Protein AF-A0A645H4Q8-F1 (afdb_monomer_lite)

pLDDT: mean 88.7, std 8.48, range [53.5, 97.06]

Foldseek 3Di:
DELEEDADLVSVVVSVVVPHQEYEYEQDPAFDPPPLVVQAQDWDQFPVRDIQHAHSVNSVVAAGSLLNSLVSQLVDPDRHAYHYEPAPDPDWRGPSNLLNNLVSNVVSVGAHAEYETHFDPDDVSRVVVLLSSLRSCVRSHRYAYEDEPPPQDPVNVVVSCVSSVNRYHYDYDPVNVVVVCVVPVD

Sequence (186 aa):
MDGGRVSSAAALERTLAEGAGVVTLTPGRKHVPATEEEYAGKRFVLNSRDAVSVSRAEAESCAAPLGGLAEIAAARRGGFDLGVGLDDGEEPTPYAAHLCAVRELRKRNVDCAVLFLRYPEAAEPFRERFRIHAEIARMYGGYKLGLRLSGISPALFRELRRECGGLLHLEPDAAAWKQIEAYFPV

Secondary structure (DSSP, 8-state):
-EEEEE-SHHHHHHHHHTT-SEEEE---S------GGGTTTEEEE-TTS-EEEE-HHHHHHHHHHHHHHHHHHHHT-SSSEEEEEE--SSSPPPHHHHHHHHHHHHHTTPPPSEEEE---SSHHHHHHHHHHHHHHHHHH-S-EEEEESTT--HHHHHHHHHHTTT-EEEEP-HHHHHHHHHHS--

Radius of gyration: 16.67 Å; chains: 1; bounding box: 41×30×48 Å

Structure (mmCIF, N/CA/C/O backbone):
data_AF-A0A645H4Q8-F1
#
_entry.id   AF-A0A645H4Q8-F1
#
loop_
_atom_site.group_PDB
_atom_site.id
_atom_site.type_symbol
_atom_site.label_atom_id
_atom_site.label_alt_id
_atom_site.label_comp_id
_atom_site.label_asym_id
_atom_site.label_entity_id
_atom_site.label_seq_id
_atom_site.pdbx_PDB_ins_code
_atom_site.Cartn_x
_atom_site.Cartn_y
_atom_site.Cartn_z
_atom_site.occupancy
_atom_site.B_iso_or_equiv
_atom_site.auth_seq_id
_atom_site.auth_comp_id
_atom_site.auth_asym_id
_atom_site.auth_atom_id
_atom_site.pdbx_PDB_model_num
ATOM 1 N N . MET A 1 1 ? 2.217 -8.492 -19.889 1.00 81.25 1 MET A N 1
ATOM 2 C CA . MET A 1 1 ? 2.841 -7.167 -20.079 1.00 81.25 1 MET A CA 1
ATOM 3 C C . MET A 1 1 ? 2.495 -6.313 -18.869 1.00 81.25 1 MET A C 1
ATOM 5 O O . MET A 1 1 ? 1.358 -6.411 -18.415 1.00 81.25 1 MET A O 1
ATOM 9 N N . ASP A 1 2 ? 3.454 -5.568 -18.318 1.00 86.69 2 ASP A N 1
ATOM 10 C CA . ASP A 1 2 ? 3.179 -4.559 -17.286 1.00 86.69 2 ASP A CA 1
ATOM 11 C C . ASP A 1 2 ? 2.674 -3.282 -17.968 1.00 86.69 2 ASP A C 1
ATOM 13 O O . ASP A 1 2 ? 3.301 -2.789 -18.904 1.00 86.69 2 ASP A O 1
ATOM 17 N N . GLY A 1 3 ? 1.509 -2.805 -17.542 1.00 89.19 3 GLY A N 1
ATOM 18 C CA . GLY A 1 3 ? 0.847 -1.610 -18.049 1.00 89.19 3 GLY A CA 1
ATOM 19 C C . GLY A 1 3 ? 1.289 -0.310 -17.373 1.00 89.19 3 GLY A C 1
ATOM 20 O O . GLY A 1 3 ? 0.836 0.766 -17.765 1.00 89.19 3 GLY A O 1
ATOM 21 N N . GLY A 1 4 ? 2.157 -0.395 -16.362 1.00 91.75 4 GLY A N 1
ATOM 22 C CA . GLY A 1 4 ? 2.689 0.748 -15.633 1.00 91.75 4 GLY A CA 1
ATOM 23 C C . GLY A 1 4 ? 1.707 1.359 -14.629 1.00 91.75 4 GLY A C 1
ATOM 24 O O . GLY A 1 4 ? 0.728 0.738 -14.202 1.00 91.75 4 GLY A O 1
ATOM 25 N N . ARG A 1 5 ? 2.009 2.596 -14.212 1.00 93.50 5 ARG A N 1
ATOM 26 C CA . ARG A 1 5 ? 1.222 3.374 -13.242 1.00 93.50 5 ARG A CA 1
ATOM 27 C C . ARG A 1 5 ? 0.169 4.238 -13.956 1.00 93.50 5 ARG A C 1
ATOM 29 O O . ARG A 1 5 ? 0.515 5.014 -14.844 1.00 93.50 5 ARG A O 1
ATOM 36 N N . VAL A 1 6 ? -1.101 4.160 -13.548 1.00 93.69 6 VAL A N 1
ATOM 37 C CA . VAL A 1 6 ? -2.209 4.978 -14.086 1.00 93.69 6 VAL A CA 1
ATOM 38 C C . VAL A 1 6 ? -3.119 5.508 -12.972 1.00 93.69 6 VAL A C 1
ATOM 40 O O . VAL A 1 6 ? -3.252 4.892 -11.924 1.00 93.69 6 VAL A O 1
ATOM 43 N N . SER A 1 7 ? -3.794 6.639 -13.196 1.00 90.75 7 SER A N 1
ATOM 44 C CA . SER A 1 7 ? -4.602 7.321 -12.161 1.00 90.75 7 SER A CA 1
ATOM 45 C C . SER A 1 7 ? -6.057 7.596 -12.562 1.00 90.75 7 SER A C 1
ATOM 47 O O . SER A 1 7 ? -6.774 8.346 -11.896 1.00 90.75 7 SER A O 1
ATOM 49 N N . SER A 1 8 ? -6.518 7.022 -13.678 1.00 90.19 8 SER A N 1
ATOM 50 C CA . SER A 1 8 ? -7.887 7.213 -14.171 1.00 90.19 8 SER A CA 1
ATOM 51 C C . SER A 1 8 ? -8.447 5.949 -14.811 1.00 90.19 8 SER A C 1
ATOM 53 O O . SER A 1 8 ? -7.700 5.165 -15.394 1.00 90.19 8 SER A O 1
ATOM 55 N N . ALA A 1 9 ? -9.774 5.802 -14.775 1.00 90.56 9 ALA A N 1
ATOM 56 C CA . ALA A 1 9 ? -10.470 4.699 -15.434 1.00 90.56 9 ALA A CA 1
ATOM 57 C C . ALA A 1 9 ? -10.176 4.638 -16.941 1.00 90.56 9 ALA A C 1
ATOM 59 O O . ALA A 1 9 ? -9.891 3.573 -17.466 1.00 90.56 9 ALA A O 1
ATOM 60 N N . ALA A 1 10 ? -10.160 5.782 -17.635 1.00 91.62 10 ALA A N 1
ATOM 61 C CA . ALA A 1 10 ? -9.874 5.817 -19.070 1.00 91.62 10 ALA A CA 1
ATOM 62 C C . ALA A 1 10 ? -8.457 5.317 -19.403 1.00 91.62 10 ALA A C 1
ATOM 64 O O . ALA A 1 10 ? -8.261 4.628 -20.401 1.00 91.62 10 ALA A O 1
ATOM 65 N N . ALA A 1 11 ? -7.469 5.655 -18.566 1.00 92.50 11 ALA A N 1
ATOM 66 C CA . ALA A 1 11 ? -6.112 5.148 -18.730 1.00 92.50 11 ALA A CA 1
ATOM 67 C C . ALA A 1 11 ? -6.036 3.645 -18.429 1.00 92.50 11 ALA A C 1
ATOM 69 O O . ALA A 1 11 ? -5.430 2.925 -19.213 1.00 92.50 11 ALA A O 1
ATOM 70 N N . LEU A 1 12 ? -6.700 3.177 -17.364 1.00 92.69 12 LEU A N 1
ATOM 71 C CA . LEU A 1 12 ? -6.798 1.752 -17.041 1.00 92.69 12 LEU A CA 1
ATOM 72 C C . LEU A 1 12 ? -7.398 0.953 -18.206 1.00 92.69 12 LEU A C 1
ATOM 74 O O . LEU A 1 12 ? -6.785 -0.010 -18.651 1.00 92.69 12 LEU A O 1
ATOM 78 N N . GLU A 1 13 ? -8.547 1.372 -18.744 1.00 92.94 13 GLU A N 1
ATOM 79 C CA . GLU A 1 13 ? -9.202 0.666 -19.855 1.00 92.94 13 GLU A CA 1
ATOM 80 C C . GLU A 1 13 ? -8.316 0.595 -21.099 1.00 92.94 13 GLU A C 1
ATOM 82 O O . GLU A 1 13 ? -8.212 -0.461 -21.719 1.00 92.94 13 GLU A O 1
ATOM 87 N N . ARG A 1 14 ? -7.635 1.693 -21.446 1.00 94.31 14 ARG A N 1
ATOM 88 C CA . ARG A 1 14 ? -6.699 1.705 -22.575 1.00 94.31 14 ARG A CA 1
ATOM 89 C C . ARG A 1 14 ? -5.550 0.723 -22.353 1.00 94.31 14 ARG A C 1
ATOM 91 O O . ARG A 1 14 ? -5.291 -0.109 -23.213 1.00 94.31 14 ARG A O 1
ATOM 98 N N . THR A 1 15 ? -4.903 0.793 -21.194 1.00 94.06 15 THR A N 1
ATOM 99 C CA . THR A 1 15 ? -3.773 -0.071 -20.843 1.00 94.06 15 THR A CA 1
ATOM 100 C C . THR A 1 15 ? -4.166 -1.554 -20.856 1.00 94.06 15 THR A C 1
ATOM 102 O O . THR A 1 15 ? -3.420 -2.396 -21.354 1.00 94.06 15 THR A O 1
ATOM 105 N N . LEU A 1 16 ? -5.364 -1.894 -20.374 1.00 93.00 16 LEU A N 1
ATOM 106 C CA . LEU A 1 16 ? -5.880 -3.264 -20.436 1.00 93.00 16 LEU A CA 1
ATOM 107 C C . LEU A 1 16 ? -6.240 -3.692 -21.866 1.00 93.00 16 LEU A C 1
ATOM 109 O O . LEU A 1 16 ? -5.972 -4.831 -22.241 1.00 93.00 16 LEU A O 1
ATOM 113 N N . ALA A 1 17 ? -6.809 -2.798 -22.681 1.00 93.00 17 ALA A N 1
ATOM 114 C CA . ALA A 1 17 ? -7.104 -3.070 -24.091 1.00 93.00 17 ALA A CA 1
ATOM 115 C C . ALA A 1 17 ? -5.834 -3.333 -24.921 1.00 93.00 17 ALA A C 1
ATOM 117 O O . ALA A 1 17 ? -5.874 -4.093 -25.886 1.00 93.00 17 ALA A O 1
ATOM 118 N N . GLU A 1 18 ? -4.700 -2.761 -24.512 1.00 94.56 18 GLU A N 1
ATOM 119 C CA . GLU A 1 18 ? -3.368 -3.015 -25.078 1.00 94.56 18 GLU A CA 1
ATOM 120 C C . GLU A 1 18 ? -2.748 -4.348 -24.600 1.00 94.56 18 GLU A C 1
ATOM 122 O O . GLU A 1 18 ? -1.663 -4.726 -25.040 1.00 94.56 18 GLU A O 1
ATOM 127 N N . GLY A 1 19 ? -3.441 -5.104 -23.737 1.00 93.06 19 GLY A N 1
ATOM 128 C CA . GLY A 1 19 ? -3.023 -6.433 -23.282 1.00 93.06 19 GLY A CA 1
ATOM 129 C C . GLY A 1 19 ? -2.174 -6.435 -22.007 1.00 93.06 19 GLY A C 1
ATOM 130 O O . GLY A 1 19 ? -1.473 -7.418 -21.733 1.00 93.06 19 GLY A O 1
ATOM 131 N N . ALA A 1 20 ? -2.209 -5.360 -21.214 1.00 93.81 20 ALA A N 1
ATOM 132 C CA . ALA A 1 20 ? -1.583 -5.360 -19.897 1.00 93.81 20 ALA A CA 1
ATOM 133 C C . ALA A 1 20 ? -2.238 -6.405 -18.979 1.00 93.81 20 ALA A C 1
ATOM 135 O O . ALA A 1 20 ? -3.454 -6.445 -18.817 1.00 93.81 20 ALA A O 1
ATOM 136 N N . GLY A 1 21 ? -1.405 -7.243 -18.362 1.00 92.44 21 GLY A N 1
ATOM 137 C CA . GLY A 1 21 ? -1.827 -8.228 -17.360 1.00 92.44 21 GLY A CA 1
ATOM 138 C C . GLY A 1 21 ? -1.572 -7.764 -15.928 1.00 92.44 21 GLY A C 1
ATOM 139 O O . GLY A 1 21 ? -2.059 -8.388 -14.996 1.00 92.44 21 GLY A O 1
ATOM 140 N N . VAL A 1 22 ? -0.815 -6.679 -15.756 1.00 93.06 22 VAL A N 1
ATOM 141 C CA . VAL A 1 22 ? -0.516 -6.039 -14.472 1.00 93.06 22 VAL A CA 1
ATOM 142 C C . VAL A 1 22 ? -0.672 -4.538 -14.666 1.00 93.06 22 VAL A C 1
ATOM 144 O O . VAL A 1 22 ? -0.189 -4.013 -15.668 1.00 93.06 22 VAL A O 1
ATOM 147 N N . VAL A 1 23 ? -1.346 -3.851 -13.745 1.00 95.12 23 VAL A N 1
ATOM 148 C CA . VAL A 1 23 ? -1.487 -2.386 -13.774 1.00 95.12 23 VAL A CA 1
ATOM 149 C C . VAL A 1 23 ? -1.416 -1.847 -12.356 1.00 95.12 23 VAL A C 1
ATOM 151 O O . VAL A 1 23 ? -2.082 -2.371 -11.466 1.00 95.12 23 VAL A O 1
ATOM 154 N N . THR A 1 24 ? -0.653 -0.776 -12.140 1.00 95.31 24 THR A N 1
ATOM 155 C CA . THR A 1 24 ? -0.586 -0.097 -10.842 1.00 95.31 24 THR A CA 1
ATOM 156 C C . THR A 1 24 ? -1.472 1.143 -10.847 1.00 95.31 24 THR A C 1
ATOM 158 O O . THR A 1 24 ? -1.255 2.062 -11.630 1.00 95.31 24 THR A O 1
ATOM 161 N N . LEU A 1 25 ? -2.467 1.205 -9.964 1.00 94.50 25 LEU A N 1
ATOM 162 C CA . LEU A 1 25 ? -3.271 2.409 -9.779 1.00 94.50 25 LEU A CA 1
ATOM 163 C C . LEU A 1 25 ? -2.611 3.361 -8.785 1.00 94.50 25 LEU A C 1
ATOM 165 O O . LEU A 1 25 ? -2.223 2.948 -7.694 1.00 94.50 25 LEU A O 1
ATOM 169 N N . THR A 1 26 ? -2.543 4.643 -9.125 1.00 93.38 26 THR A N 1
ATOM 170 C CA . THR A 1 26 ? -2.151 5.708 -8.192 1.00 93.38 26 THR A CA 1
ATOM 171 C C . THR A 1 26 ? -3.341 6.623 -7.894 1.00 93.38 26 THR A C 1
ATOM 173 O O . THR A 1 26 ? -4.213 6.803 -8.756 1.00 93.38 26 THR A O 1
ATOM 176 N N . PRO A 1 27 ? -3.456 7.176 -6.671 1.00 86.88 27 PRO A N 1
ATOM 177 C CA . PRO A 1 27 ? -4.577 8.035 -6.309 1.00 86.88 27 PRO A CA 1
ATOM 178 C C . PRO A 1 27 ? -4.677 9.242 -7.249 1.00 86.88 27 PRO A C 1
ATOM 180 O O . PRO A 1 27 ? -3.758 10.053 -7.360 1.00 86.88 27 PRO A O 1
ATOM 183 N N . GLY A 1 28 ? -5.806 9.364 -7.946 1.00 73.12 28 GLY A N 1
ATOM 184 C CA . GLY A 1 28 ? -6.093 10.516 -8.795 1.00 73.12 28 GLY A CA 1
ATOM 185 C C . GLY A 1 28 ? -6.553 11.734 -7.985 1.00 73.12 28 GLY A C 1
ATOM 186 O O . GLY A 1 28 ? -6.938 11.634 -6.825 1.00 73.12 28 GLY A O 1
ATOM 187 N N . ARG A 1 29 ? -6.602 12.908 -8.626 1.00 62.19 29 ARG A N 1
ATOM 188 C CA . ARG A 1 29 ? -7.100 14.154 -7.998 1.00 62.19 29 ARG A CA 1
ATOM 189 C C . ARG A 1 29 ? -8.619 14.178 -7.765 1.00 62.19 29 ARG A C 1
ATOM 191 O O . ARG A 1 29 ? -9.125 15.069 -7.082 1.00 62.19 29 ARG A O 1
ATOM 198 N N . LYS A 1 30 ? -9.375 13.256 -8.373 1.00 54.91 30 LYS A N 1
ATOM 199 C CA . LYS A 1 30 ? -10.841 13.243 -8.272 1.00 54.91 30 LYS A CA 1
ATOM 200 C C . LYS A 1 30 ? -11.273 12.666 -6.928 1.00 54.91 30 LYS A C 1
ATOM 202 O O . LYS A 1 30 ? -10.942 11.535 -6.597 1.00 54.91 30 LYS A O 1
ATOM 207 N N . HIS A 1 31 ? -12.035 13.465 -6.193 1.00 53.50 31 HIS A N 1
ATOM 208 C CA . HIS A 1 31 ? -12.590 13.108 -4.898 1.00 53.50 31 HIS A CA 1
ATOM 209 C C . HIS A 1 31 ? -13.866 12.289 -5.105 1.00 53.50 31 HIS A C 1
ATOM 211 O O . HIS A 1 31 ? -14.794 12.737 -5.778 1.00 53.50 31 HIS A O 1
ATOM 217 N N . VAL A 1 32 ? -13.905 11.094 -4.529 1.00 57.00 32 VAL A N 1
ATOM 218 C CA . VAL A 1 32 ? -15.117 10.278 -4.392 1.00 57.00 32 VAL A CA 1
ATOM 219 C C . VAL A 1 32 ? -15.447 10.216 -2.901 1.00 57.00 32 VAL A C 1
ATOM 221 O O . VAL A 1 32 ? -14.518 10.227 -2.095 1.00 57.00 32 VAL A O 1
ATOM 224 N N . PRO A 1 33 ? -16.726 10.172 -2.491 1.00 54.06 33 PRO A N 1
ATOM 225 C CA . PRO A 1 33 ? -17.094 10.172 -1.082 1.00 54.06 33 PRO A CA 1
ATOM 226 C C . PRO A 1 33 ? -16.820 8.801 -0.448 1.00 54.06 33 PRO A C 1
ATOM 228 O O . PRO A 1 33 ? -17.735 8.032 -0.177 1.00 54.06 33 PRO A O 1
ATOM 231 N N . ALA A 1 34 ? -15.555 8.481 -0.177 1.00 57.91 34 ALA A N 1
ATOM 232 C CA . ALA A 1 34 ? -15.294 7.777 1.069 1.00 57.91 34 ALA A CA 1
ATOM 233 C C . ALA A 1 34 ? -15.570 8.791 2.180 1.00 57.91 34 ALA A C 1
ATOM 235 O O . ALA A 1 34 ? -15.040 9.905 2.155 1.00 57.91 34 ALA A O 1
ATOM 236 N N . THR A 1 35 ? -16.460 8.454 3.105 1.00 66.25 35 THR A N 1
ATOM 237 C CA . THR A 1 35 ? -16.834 9.379 4.168 1.00 66.25 35 THR A CA 1
ATOM 238 C C . THR A 1 35 ? -15.670 9.470 5.146 1.00 66.25 35 THR A C 1
ATOM 240 O O . THR A 1 35 ? -15.335 8.515 5.838 1.00 66.25 35 THR A O 1
ATOM 243 N N . GLU A 1 36 ? -15.021 10.632 5.182 1.00 78.81 36 GLU A N 1
ATOM 244 C CA . GLU A 1 36 ? -13.964 11.006 6.133 1.00 78.81 36 GLU A CA 1
ATOM 245 C C . GLU A 1 36 ? -14.276 10.538 7.571 1.00 78.81 36 GLU A C 1
ATOM 247 O O . GLU A 1 36 ? -13.407 10.032 8.282 1.00 78.81 36 GLU A O 1
ATOM 252 N N . GLU A 1 37 ? -15.552 10.613 7.959 1.00 84.25 37 GLU A N 1
ATOM 253 C CA . GLU A 1 37 ? -16.136 10.151 9.225 1.00 84.25 37 GLU A CA 1
ATOM 254 C C . GLU A 1 37 ? -15.817 8.686 9.574 1.00 84.25 37 GLU A C 1
ATOM 256 O O . GLU A 1 37 ? -15.783 8.287 10.744 1.00 84.25 37 GLU A O 1
ATOM 261 N N . GLU A 1 38 ? -15.553 7.846 8.575 1.00 87.69 38 GLU A N 1
ATOM 262 C CA . GLU A 1 38 ? -15.179 6.457 8.795 1.00 87.69 38 GLU A CA 1
ATOM 263 C C . GLU A 1 38 ? -13.770 6.286 9.357 1.00 87.69 38 GLU A C 1
ATOM 265 O O . GLU A 1 38 ? -13.492 5.230 9.935 1.00 87.69 38 GLU A O 1
ATOM 270 N N . TYR A 1 39 ? -12.929 7.311 9.252 1.00 91.69 39 TYR A N 1
ATOM 271 C CA . TYR A 1 39 ? -11.530 7.290 9.663 1.00 91.69 39 TYR A CA 1
ATOM 272 C C . TYR A 1 39 ? -11.198 8.372 10.692 1.00 91.69 39 TYR A C 1
ATOM 274 O O . TYR A 1 39 ? -10.442 8.100 11.622 1.00 91.69 39 TYR A O 1
ATOM 282 N N . ALA A 1 40 ? -11.775 9.568 10.564 1.00 92.94 40 ALA A N 1
ATOM 283 C CA . ALA A 1 40 ? -11.424 10.730 11.369 1.00 92.94 40 ALA A CA 1
ATOM 284 C C . ALA A 1 40 ? -11.544 10.467 12.878 1.00 92.94 40 ALA A C 1
ATOM 286 O O . ALA A 1 40 ? -12.589 10.059 13.387 1.00 92.94 40 ALA A O 1
ATOM 287 N N . GLY A 1 41 ? -10.450 10.719 13.598 1.00 93.00 41 GLY A N 1
ATOM 288 C CA . GLY A 1 41 ? -10.361 10.566 15.050 1.00 93.00 41 GLY A CA 1
ATOM 289 C C . GLY A 1 41 ? -10.349 9.114 15.532 1.00 93.00 41 GLY A C 1
ATOM 290 O O . GLY A 1 41 ? -10.392 8.878 16.740 1.00 93.00 41 GLY A O 1
ATOM 291 N N . LYS A 1 42 ? -10.301 8.130 14.626 1.00 94.12 42 LYS A N 1
ATOM 292 C CA . LYS A 1 42 ? -10.325 6.715 14.999 1.00 94.12 42 LYS A CA 1
ATOM 293 C C . LYS A 1 42 ? -8.931 6.171 15.245 1.00 94.12 42 LYS A C 1
ATOM 295 O O . LYS A 1 42 ? -7.929 6.639 14.709 1.00 94.12 42 LYS A O 1
ATOM 300 N N . ARG A 1 43 ? -8.902 5.116 16.052 1.00 95.56 43 ARG A N 1
ATOM 301 C CA . ARG A 1 43 ? -7.709 4.347 16.379 1.00 95.56 43 ARG A CA 1
ATOM 302 C C . ARG A 1 43 ? -7.933 2.896 15.982 1.00 95.56 43 ARG A C 1
ATOM 304 O O . ARG A 1 43 ? -8.850 2.250 16.482 1.00 95.56 43 ARG A O 1
ATOM 311 N N . PHE A 1 44 ? -7.085 2.388 15.100 1.00 94.44 44 PHE A N 1
ATOM 312 C CA . PHE A 1 44 ? -7.126 1.015 14.613 1.00 94.44 44 PHE A CA 1
ATOM 313 C C . PHE A 1 44 ? -6.023 0.215 15.296 1.00 94.44 44 PHE A C 1
ATOM 315 O O . PHE A 1 44 ? -4.843 0.482 15.083 1.00 94.44 44 PHE A O 1
ATOM 322 N N . VAL A 1 45 ? -6.408 -0.741 16.139 1.00 95.69 45 VAL A N 1
ATOM 323 C CA . VAL A 1 45 ? -5.465 -1.619 16.841 1.00 95.69 45 VAL A CA 1
ATOM 324 C C . VAL A 1 45 ? -5.114 -2.797 15.933 1.00 95.69 45 VAL A C 1
ATOM 326 O O . VAL A 1 45 ? -6.007 -3.493 15.451 1.00 95.69 45 VAL A O 1
ATOM 329 N N . LEU A 1 46 ? -3.820 -2.992 15.689 1.00 93.81 46 LEU A N 1
ATOM 330 C CA . LEU A 1 46 ? -3.272 -4.088 14.892 1.00 93.81 46 LEU A CA 1
ATOM 331 C C . LEU A 1 46 ? -3.108 -5.352 15.750 1.00 93.81 46 LEU A C 1
ATOM 333 O O . LEU A 1 46 ? -3.134 -5.298 16.981 1.00 93.81 46 LEU A O 1
ATOM 337 N N . ASN A 1 47 ? -2.866 -6.499 15.109 1.00 89.81 47 ASN A N 1
ATOM 338 C CA . ASN A 1 47 ? -2.645 -7.772 15.812 1.00 89.81 47 ASN A CA 1
ATOM 339 C C . ASN A 1 47 ? -1.433 -7.729 16.763 1.00 89.81 47 ASN A C 1
ATOM 341 O O . ASN A 1 47 ? -1.436 -8.383 17.804 1.00 89.81 47 ASN A O 1
ATOM 345 N N . SER A 1 48 ? -0.426 -6.916 16.440 1.00 89.50 48 SER A N 1
ATOM 346 C CA . SER A 1 48 ? 0.747 -6.647 17.278 1.00 89.50 48 SER A CA 1
ATOM 347 C C . SER A 1 48 ? 0.458 -5.786 18.516 1.00 89.50 48 SER A C 1
ATOM 349 O O . SER A 1 48 ? 1.356 -5.580 19.329 1.00 89.50 48 SER A O 1
ATOM 351 N N . ARG A 1 49 ? -0.778 -5.286 18.679 1.00 91.62 49 ARG A N 1
ATOM 352 C CA . ARG A 1 49 ? -1.209 -4.266 19.659 1.00 91.62 49 ARG A CA 1
ATOM 353 C C . ARG A 1 49 ? -0.700 -2.850 19.391 1.00 91.62 49 ARG A C 1
ATOM 355 O O . ARG A 1 49 ? -1.079 -1.934 20.123 1.00 91.62 49 ARG A O 1
ATOM 362 N N . ASP A 1 50 ? 0.086 -2.646 18.334 1.00 92.50 50 ASP A N 1
ATOM 363 C CA . ASP A 1 50 ? 0.321 -1.303 17.807 1.00 92.50 50 ASP A CA 1
ATOM 364 C C . ASP A 1 50 ? -1.010 -0.671 17.396 1.00 92.50 50 ASP A C 1
ATOM 366 O O . ASP A 1 50 ? -1.989 -1.363 17.100 1.00 92.50 50 ASP A O 1
ATOM 370 N N . ALA A 1 51 ? -1.052 0.656 17.356 1.00 93.25 51 ALA A N 1
ATOM 371 C CA . ALA A 1 51 ? -2.239 1.360 16.920 1.00 93.25 51 ALA A CA 1
ATOM 372 C C . ALA A 1 51 ? -1.914 2.417 15.876 1.00 93.25 51 ALA A C 1
ATOM 374 O O . ALA A 1 51 ? -1.013 3.231 16.060 1.00 93.25 51 ALA A O 1
ATOM 375 N N . VAL A 1 52 ? -2.716 2.428 14.818 1.00 95.00 52 VAL A N 1
ATOM 376 C CA . VAL A 1 52 ? -2.726 3.489 13.818 1.00 95.00 52 VAL A CA 1
ATOM 377 C C . VAL A 1 52 ? -3.864 4.432 14.173 1.00 95.00 52 VAL A C 1
ATOM 379 O O . VAL A 1 52 ? -5.038 4.071 14.074 1.00 95.00 52 VAL A O 1
ATOM 382 N N . SER A 1 53 ? -3.514 5.625 14.639 1.00 94.69 53 SER A N 1
ATOM 383 C CA . SER A 1 53 ? -4.470 6.718 14.813 1.00 94.69 53 SER A CA 1
ATOM 384 C C . SER A 1 53 ? -4.608 7.464 13.495 1.00 94.69 53 SER A C 1
ATOM 386 O O . SER A 1 53 ? -3.607 7.686 12.821 1.00 94.69 53 SER A O 1
ATOM 388 N N . VAL A 1 54 ? -5.831 7.843 13.139 1.00 94.38 54 VAL A N 1
ATOM 389 C CA . VAL A 1 54 ? -6.100 8.643 11.945 1.00 94.38 54 VAL A CA 1
ATOM 390 C C . VAL A 1 54 ? -6.702 9.967 12.390 1.00 94.38 54 VAL A C 1
ATOM 392 O O . VAL A 1 54 ? -7.826 10.024 12.892 1.00 94.38 54 VAL A O 1
ATOM 395 N N . SER A 1 55 ? -5.928 11.039 12.261 1.00 93.19 55 SER A N 1
ATOM 396 C CA . SER A 1 55 ? -6.406 12.398 12.504 1.00 93.19 55 SER A CA 1
ATOM 397 C C . SER A 1 55 ? -7.443 12.811 11.456 1.00 93.19 55 SER A C 1
ATOM 399 O O . SER A 1 55 ? -7.610 12.162 10.423 1.00 93.19 55 SER A O 1
ATOM 401 N N . ARG A 1 56 ? -8.148 13.918 11.707 1.00 89.56 56 ARG A N 1
ATOM 402 C CA . ARG A 1 56 ? -9.084 14.471 10.723 1.00 89.56 56 ARG A CA 1
ATOM 403 C C . ARG A 1 56 ? -8.380 14.852 9.415 1.00 89.56 56 ARG A C 1
ATOM 405 O O . ARG A 1 56 ? -8.815 14.426 8.358 1.00 89.56 56 ARG A O 1
ATOM 412 N N . ALA A 1 57 ? -7.245 15.545 9.500 1.00 89.12 57 ALA A N 1
ATOM 413 C CA . ALA A 1 57 ? -6.458 15.928 8.327 1.00 89.12 57 ALA A CA 1
ATOM 414 C C . ALA A 1 57 ? -5.952 14.705 7.530 1.00 89.12 57 ALA A C 1
ATOM 416 O O . ALA A 1 57 ? -5.946 14.701 6.298 1.00 89.12 57 ALA A O 1
ATOM 417 N N . GLU A 1 58 ? -5.561 13.625 8.213 1.00 90.81 58 GLU A N 1
ATOM 418 C CA . GLU A 1 58 ? -5.196 12.370 7.542 1.00 90.81 58 GLU A CA 1
ATOM 419 C C . GLU A 1 58 ? -6.404 11.703 6.878 1.00 90.81 58 GLU A C 1
ATOM 421 O O . GLU A 1 58 ? -6.283 11.204 5.764 1.00 90.81 58 GLU A O 1
ATOM 426 N N . ALA A 1 59 ? -7.574 11.718 7.523 1.00 89.69 59 ALA A N 1
ATOM 427 C CA . ALA A 1 59 ? -8.806 11.213 6.927 1.00 89.69 59 ALA A CA 1
ATOM 428 C C . ALA A 1 59 ? -9.209 12.019 5.680 1.00 89.69 59 ALA A C 1
ATOM 430 O O . ALA A 1 59 ? -9.515 11.420 4.652 1.00 89.69 59 ALA A O 1
ATOM 431 N N . GLU A 1 60 ? -9.140 13.351 5.738 1.00 86.00 60 GLU A N 1
ATOM 432 C CA . GLU A 1 60 ? -9.407 14.252 4.607 1.00 86.00 60 GLU A CA 1
ATOM 433 C C . GLU A 1 60 ? -8.462 13.968 3.428 1.00 86.00 60 GLU A C 1
ATOM 435 O O . GLU A 1 60 ? -8.893 13.865 2.279 1.00 86.00 60 GLU A O 1
ATOM 440 N N . SER A 1 61 ? -7.170 13.778 3.715 1.00 84.62 61 SER A N 1
ATOM 441 C CA . SER A 1 61 ? -6.144 13.531 2.693 1.00 84.62 61 SER A CA 1
ATOM 442 C C . SER A 1 61 ? -6.131 12.102 2.137 1.00 84.62 61 SER A C 1
ATOM 444 O O . SER A 1 61 ? -5.741 11.913 0.984 1.00 84.62 61 SER A O 1
ATOM 446 N N . CYS A 1 62 ? -6.552 11.091 2.910 1.00 85.94 62 CYS A N 1
ATOM 447 C CA . CYS A 1 62 ? -6.540 9.692 2.470 1.00 85.94 62 CYS A CA 1
ATOM 448 C C . CYS A 1 62 ? -7.884 9.243 1.875 1.00 85.94 62 CYS A C 1
ATOM 450 O O . CYS A 1 62 ? -7.897 8.524 0.877 1.00 85.94 62 CYS A O 1
ATOM 452 N N . ALA A 1 63 ? -9.020 9.616 2.475 1.00 81.06 63 ALA A N 1
ATOM 453 C CA . ALA A 1 63 ? -10.269 8.893 2.256 1.00 81.06 63 ALA A CA 1
ATOM 454 C C . ALA A 1 63 ? -10.774 9.088 0.827 1.00 81.06 63 ALA A C 1
ATOM 456 O O . ALA A 1 63 ? -10.954 8.112 0.099 1.00 81.06 63 ALA A O 1
ATOM 457 N N . ALA A 1 64 ? -10.951 10.337 0.392 1.00 80.56 64 ALA A N 1
ATOM 458 C CA . ALA A 1 64 ? -11.556 10.612 -0.906 1.00 80.56 64 ALA A CA 1
ATOM 459 C C . ALA A 1 64 ? -10.706 10.142 -2.108 1.00 80.56 64 ALA A C 1
ATOM 461 O O . ALA A 1 64 ? -11.269 9.498 -3.003 1.00 80.56 64 ALA A O 1
ATOM 462 N N . PRO A 1 65 ? -9.377 10.382 -2.154 1.00 84.31 65 PRO A N 1
ATOM 463 C CA . PRO A 1 65 ? -8.540 9.889 -3.250 1.00 84.31 65 PRO A CA 1
ATOM 464 C C . PRO A 1 65 ? -8.486 8.358 -3.318 1.00 84.31 65 PRO A C 1
ATOM 466 O O . PRO A 1 65 ? -8.549 7.778 -4.404 1.00 84.31 65 PRO A O 1
ATOM 469 N N . LEU A 1 66 ? -8.406 7.686 -2.164 1.00 86.25 66 LEU A N 1
ATOM 470 C CA . LEU A 1 66 ? -8.295 6.226 -2.104 1.00 86.25 66 LEU A CA 1
ATOM 471 C C . LEU A 1 66 ? -9.635 5.528 -2.329 1.00 86.25 66 LEU A C 1
ATOM 473 O O . LEU A 1 66 ? -9.667 4.463 -2.942 1.00 86.25 66 LEU A O 1
ATOM 477 N N . GLY A 1 67 ? -10.742 6.154 -1.927 1.00 83.50 67 GLY A N 1
ATOM 478 C CA . GLY A 1 67 ? -12.085 5.728 -2.309 1.00 83.50 67 GLY A CA 1
ATOM 479 C C . GLY A 1 67 ? -12.271 5.775 -3.825 1.00 83.50 67 GLY A C 1
ATOM 480 O O . GLY A 1 67 ? -12.729 4.803 -4.416 1.00 83.50 67 GLY A O 1
ATOM 481 N N . GLY A 1 68 ? -11.838 6.861 -4.475 1.00 85.69 68 GLY A N 1
ATOM 482 C CA . GLY A 1 68 ? -11.906 6.991 -5.933 1.00 85.69 68 GLY A CA 1
ATOM 483 C C . GLY A 1 68 ? -11.039 5.975 -6.674 1.00 85.69 68 GLY A C 1
ATOM 484 O O . GLY A 1 68 ? -11.484 5.392 -7.662 1.00 85.69 68 GLY A O 1
ATOM 485 N N . LEU A 1 69 ? -9.833 5.704 -6.170 1.00 89.56 69 LEU A N 1
ATOM 486 C CA . LEU A 1 69 ? -8.985 4.625 -6.679 1.00 89.56 69 LEU A CA 1
ATOM 487 C C . LEU A 1 69 ? -9.687 3.267 -6.570 1.00 89.56 69 LEU A C 1
ATOM 489 O O . LEU A 1 69 ? -9.706 2.501 -7.534 1.00 89.56 69 LEU A O 1
ATOM 493 N N . ALA A 1 70 ? -10.286 2.978 -5.414 1.00 89.25 70 ALA A N 1
ATOM 494 C CA . ALA A 1 70 ? -10.969 1.715 -5.182 1.00 89.25 70 ALA A CA 1
ATOM 495 C C . ALA A 1 70 ? -12.229 1.562 -6.054 1.00 89.25 70 ALA A C 1
ATOM 497 O O . ALA A 1 70 ? -12.510 0.452 -6.495 1.00 89.25 70 ALA A O 1
ATOM 498 N N . GLU A 1 71 ? -12.951 2.647 -6.362 1.00 89.56 71 GLU A N 1
ATOM 499 C CA . GLU A 1 71 ? -14.042 2.633 -7.353 1.00 89.56 71 GLU A CA 1
ATOM 500 C C . GLU A 1 71 ? -13.539 2.289 -8.758 1.00 89.56 71 GLU A C 1
ATOM 502 O O . GLU A 1 71 ? -14.129 1.447 -9.432 1.00 89.56 71 GLU A O 1
ATOM 507 N N . ILE A 1 72 ? -12.431 2.899 -9.200 1.00 90.38 72 ILE A N 1
ATOM 508 C CA . ILE A 1 72 ? -11.835 2.598 -10.512 1.00 90.38 72 ILE A CA 1
ATOM 509 C C . ILE A 1 72 ? -11.484 1.110 -10.597 1.00 90.38 72 ILE A C 1
ATOM 511 O O . ILE A 1 72 ? -11.836 0.447 -11.571 1.00 90.38 72 ILE A O 1
ATOM 515 N N . ALA A 1 73 ? -10.836 0.576 -9.561 1.0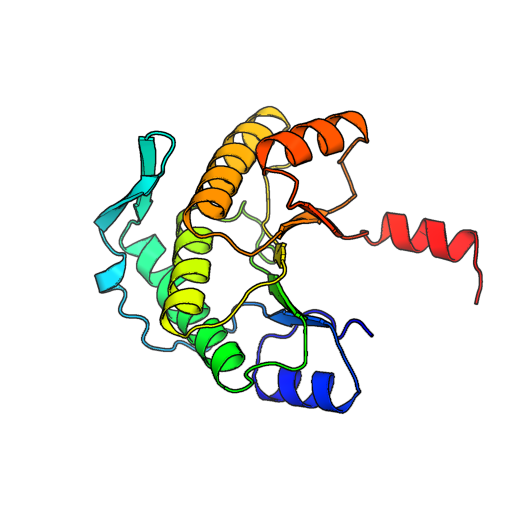0 90.00 73 ALA A N 1
ATOM 516 C CA . ALA A 1 73 ? -10.489 -0.837 -9.506 1.00 90.00 73 ALA A CA 1
ATOM 517 C C . ALA A 1 73 ? -11.734 -1.743 -9.475 1.00 90.00 73 ALA A C 1
ATOM 519 O O . ALA A 1 73 ? -11.786 -2.766 -10.155 1.00 90.00 73 ALA A O 1
ATOM 520 N N . ALA A 1 74 ? -12.765 -1.354 -8.721 1.00 89.75 74 ALA A N 1
ATOM 521 C CA . ALA A 1 74 ? -14.000 -2.120 -8.588 1.00 89.75 74 ALA A CA 1
ATOM 522 C C . ALA A 1 74 ? -14.850 -2.133 -9.864 1.00 89.75 74 ALA A C 1
ATOM 524 O O . ALA A 1 74 ? -15.575 -3.104 -10.087 1.00 89.75 74 ALA A O 1
ATOM 525 N N . ALA A 1 75 ? -14.769 -1.089 -10.693 1.00 87.75 75 ALA A N 1
ATOM 526 C CA . ALA A 1 75 ? -15.470 -1.015 -11.972 1.00 87.75 75 ALA A CA 1
ATOM 527 C C . ALA A 1 75 ? -14.953 -2.058 -12.974 1.00 87.75 75 ALA A C 1
ATOM 529 O O . ALA A 1 75 ? -15.720 -2.568 -13.791 1.00 87.75 75 ALA A O 1
ATOM 530 N N . ARG A 1 76 ? -13.670 -2.424 -12.874 1.00 81.44 76 ARG A N 1
ATOM 531 C CA . ARG A 1 76 ? -13.020 -3.385 -13.763 1.00 81.44 76 ARG A CA 1
ATOM 532 C C . ARG A 1 76 ? -12.572 -4.622 -12.988 1.00 81.44 76 ARG A C 1
ATOM 534 O O . ARG A 1 76 ? -11.388 -4.881 -12.822 1.00 81.44 76 ARG A O 1
ATOM 541 N N . ARG A 1 77 ? -13.540 -5.399 -12.491 1.00 71.06 77 ARG A N 1
ATOM 542 C CA . ARG A 1 77 ? -13.261 -6.620 -11.714 1.00 71.06 77 ARG A CA 1
ATOM 543 C C . ARG A 1 77 ? -12.568 -7.688 -12.565 1.00 71.06 77 ARG A C 1
ATOM 545 O O . ARG A 1 77 ? -13.143 -8.159 -13.544 1.00 71.06 77 ARG A O 1
ATOM 552 N N . GLY A 1 78 ? -11.392 -8.128 -12.117 1.00 73.56 78 GLY A N 1
ATOM 553 C CA . GLY A 1 78 ? -10.690 -9.309 -12.624 1.00 73.56 78 GLY A CA 1
ATOM 554 C C . GLY A 1 78 ? -10.022 -9.143 -13.995 1.00 73.56 78 GLY A C 1
ATOM 555 O O . GLY A 1 78 ? -10.262 -8.190 -14.735 1.00 73.56 78 GLY A O 1
ATOM 556 N N . GLY A 1 79 ? -9.170 -10.113 -14.335 1.00 83.62 79 GLY A N 1
ATOM 557 C CA . GLY A 1 79 ? -8.466 -10.176 -15.622 1.00 83.62 79 GLY A CA 1
ATOM 558 C C . GLY A 1 79 ? -7.104 -9.476 -15.664 1.00 83.62 79 GLY A C 1
ATOM 559 O O . GLY A 1 79 ? -6.477 -9.477 -16.717 1.00 83.62 79 GLY A O 1
ATOM 560 N N . PHE A 1 80 ? -6.642 -8.913 -14.546 1.00 91.56 80 PHE A N 1
ATOM 561 C CA . PHE A 1 80 ? -5.298 -8.361 -14.381 1.00 91.56 80 PHE A CA 1
ATOM 562 C C . PHE A 1 80 ? -4.892 -8.373 -12.900 1.00 91.56 80 PHE A C 1
ATOM 564 O O . PHE A 1 80 ? -5.756 -8.400 -12.020 1.00 91.56 80 PHE A O 1
ATOM 571 N N . ASP A 1 81 ? -3.591 -8.321 -12.632 1.00 93.56 81 ASP A N 1
ATOM 572 C CA . ASP A 1 81 ? -3.045 -8.127 -11.291 1.00 93.56 81 ASP A CA 1
ATOM 573 C C . ASP A 1 81 ? -2.990 -6.629 -10.962 1.00 93.56 81 ASP A C 1
ATOM 575 O O . ASP A 1 81 ? -2.327 -5.841 -11.646 1.00 93.56 81 ASP A O 1
ATOM 579 N N . LEU A 1 82 ? -3.681 -6.227 -9.895 1.00 94.81 82 LEU A N 1
ATOM 580 C CA . LEU A 1 82 ? -3.736 -4.836 -9.457 1.00 94.81 82 LEU A CA 1
ATOM 581 C C . LEU A 1 82 ? -2.563 -4.492 -8.531 1.00 94.81 82 LEU A C 1
ATOM 583 O O . LEU A 1 82 ? -2.463 -5.008 -7.419 1.00 94.81 82 LEU A O 1
ATOM 587 N N . GLY A 1 83 ? -1.724 -3.551 -8.944 1.00 95.69 83 GLY A N 1
ATOM 588 C CA . GLY A 1 83 ? -0.851 -2.798 -8.050 1.00 95.69 83 GLY A CA 1
ATOM 589 C C . GLY A 1 83 ? -1.545 -1.539 -7.522 1.00 95.69 83 GLY A C 1
ATOM 590 O O . GLY A 1 83 ? -2.410 -0.971 -8.187 1.00 95.69 83 GLY A O 1
ATOM 591 N N . VAL A 1 84 ? -1.137 -1.047 -6.356 1.00 95.75 84 VAL A N 1
ATOM 592 C CA . VAL A 1 84 ? -1.515 0.279 -5.844 1.00 95.75 84 VAL A CA 1
ATOM 593 C C . VAL A 1 84 ? -0.257 1.037 -5.449 1.00 95.75 84 VAL A C 1
ATOM 595 O O . VAL A 1 84 ? 0.536 0.531 -4.663 1.00 95.75 84 VAL A O 1
ATOM 598 N N . GLY A 1 85 ? -0.062 2.240 -5.985 1.00 95.56 85 GLY A N 1
ATOM 599 C CA . GLY A 1 85 ? 1.094 3.088 -5.692 1.00 95.56 85 GLY A CA 1
ATOM 600 C C . GLY A 1 85 ? 0.732 4.269 -4.801 1.00 95.56 85 GLY A C 1
ATOM 601 O O . GLY A 1 85 ? -0.093 5.096 -5.182 1.00 95.56 85 GLY A O 1
ATOM 602 N N . LEU A 1 86 ? 1.348 4.351 -3.619 1.00 94.75 86 LEU A N 1
ATOM 603 C CA . LEU A 1 86 ? 1.234 5.467 -2.666 1.00 94.75 86 LEU A CA 1
ATOM 604 C C . LEU A 1 86 ? 2.588 6.165 -2.439 1.00 94.75 86 LEU A C 1
ATOM 606 O O . LEU A 1 86 ? 2.798 6.825 -1.419 1.00 94.75 86 LEU A O 1
ATOM 610 N N . ASP A 1 87 ? 3.526 5.967 -3.362 1.00 92.62 87 ASP A N 1
ATOM 611 C CA . ASP A 1 87 ? 4.944 6.313 -3.265 1.00 92.62 87 ASP A CA 1
ATOM 612 C C . ASP A 1 87 ? 5.359 7.555 -4.083 1.00 92.62 87 ASP A C 1
ATOM 614 O O . ASP A 1 87 ? 6.532 7.947 -4.057 1.00 92.62 87 ASP A O 1
ATOM 618 N N . ASP A 1 88 ? 4.397 8.212 -4.742 1.00 85.00 88 ASP A N 1
ATOM 619 C CA . ASP A 1 88 ? 4.606 9.384 -5.612 1.00 85.00 88 ASP A CA 1
ATOM 620 C C . ASP A 1 88 ? 5.008 10.670 -4.855 1.00 85.00 88 ASP A C 1
ATOM 622 O O . ASP A 1 88 ? 5.584 11.579 -5.451 1.00 85.00 88 ASP A O 1
ATOM 626 N N . GLY A 1 89 ? 4.722 10.771 -3.551 1.00 83.31 89 GLY A N 1
ATOM 627 C CA . GLY A 1 89 ? 5.057 11.947 -2.731 1.00 83.31 89 GLY A CA 1
ATOM 628 C C . GLY A 1 89 ? 6.538 12.036 -2.342 1.00 83.31 89 GLY A C 1
ATOM 629 O O . GLY A 1 89 ? 7.293 11.093 -2.540 1.00 83.31 89 GLY A O 1
ATOM 630 N N . GLU A 1 90 ? 6.968 13.156 -1.756 1.00 86.12 90 GLU A N 1
ATOM 631 C CA . GLU A 1 90 ? 8.331 13.295 -1.201 1.00 86.12 90 GLU A CA 1
ATOM 632 C C . GLU A 1 90 ? 8.453 12.642 0.183 1.00 86.12 90 GLU A C 1
ATOM 634 O O . GLU A 1 90 ? 9.455 11.996 0.492 1.00 86.12 90 GLU A O 1
ATOM 639 N N . GLU A 1 91 ? 7.390 12.740 0.979 1.00 91.38 91 GLU A N 1
ATOM 640 C CA . GLU A 1 91 ? 7.336 12.227 2.343 1.00 91.38 91 GLU A CA 1
ATOM 641 C C . GLU A 1 91 ? 7.051 10.717 2.402 1.00 91.38 91 GLU A C 1
ATOM 643 O O . GLU A 1 91 ? 6.338 10.177 1.547 1.00 91.38 91 GLU A O 1
ATOM 648 N N . PRO A 1 92 ? 7.548 10.009 3.433 1.00 94.38 92 PRO A N 1
ATOM 649 C CA . PRO A 1 92 ? 7.187 8.618 3.681 1.00 94.38 92 PRO A CA 1
ATOM 650 C C . PRO A 1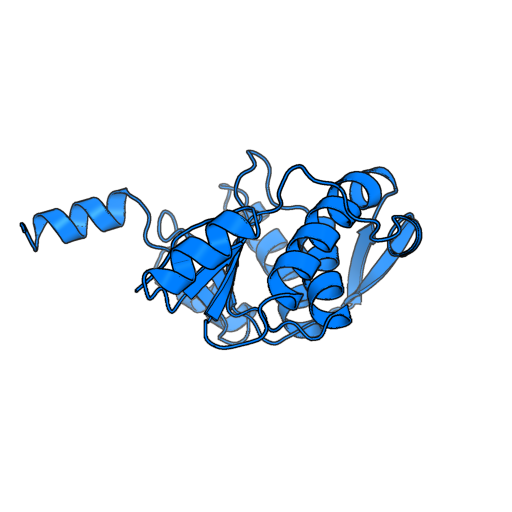 92 ? 5.676 8.426 3.788 1.00 94.38 92 PRO A C 1
ATOM 652 O O . PRO A 1 92 ? 4.984 9.224 4.424 1.00 94.38 92 PRO A O 1
ATOM 655 N N . THR A 1 93 ? 5.167 7.339 3.207 1.00 95.25 93 THR A N 1
ATOM 656 C CA . THR A 1 93 ? 3.728 7.081 3.164 1.00 95.25 93 THR A CA 1
ATOM 657 C C . THR A 1 93 ? 3.170 6.982 4.590 1.00 95.25 93 THR A C 1
ATOM 659 O O . THR A 1 93 ? 3.634 6.152 5.377 1.00 95.25 93 THR A O 1
ATOM 662 N N . PRO A 1 94 ? 2.158 7.789 4.955 1.00 94.88 94 PRO A N 1
ATOM 663 C CA . PRO A 1 94 ? 1.532 7.690 6.266 1.00 94.88 94 PRO A CA 1
ATOM 664 C C . PRO A 1 94 ? 0.880 6.320 6.486 1.00 94.88 94 PRO A C 1
ATOM 666 O O . PRO A 1 94 ? 0.282 5.740 5.575 1.00 94.88 94 PRO A O 1
ATOM 669 N N . TYR A 1 95 ? 0.908 5.821 7.725 1.00 96.12 95 TYR A N 1
ATOM 670 C CA . TYR A 1 95 ? 0.198 4.588 8.091 1.00 96.12 95 TYR A CA 1
ATOM 671 C C . TYR A 1 95 ? -1.305 4.692 7.814 1.00 96.12 95 TYR A C 1
ATOM 673 O O . TYR A 1 95 ? -1.915 3.720 7.366 1.00 96.12 95 TYR A O 1
ATOM 681 N N . ALA A 1 96 ? -1.880 5.882 8.028 1.00 94.69 96 ALA A N 1
ATOM 682 C CA . ALA A 1 96 ? -3.264 6.186 7.697 1.00 94.69 96 ALA A CA 1
ATOM 683 C C . ALA A 1 96 ? -3.552 5.946 6.209 1.00 94.69 96 ALA A C 1
ATOM 685 O O . ALA A 1 96 ? -4.492 5.229 5.896 1.00 94.69 96 ALA A O 1
ATOM 686 N N . ALA A 1 97 ? -2.710 6.440 5.295 1.00 94.56 97 ALA A N 1
ATOM 687 C CA . ALA A 1 97 ? -2.905 6.261 3.854 1.00 94.56 97 ALA A CA 1
ATOM 688 C C . ALA A 1 97 ? -2.910 4.779 3.443 1.00 94.56 97 ALA A C 1
ATOM 690 O O . ALA A 1 97 ? -3.810 4.344 2.726 1.00 94.56 97 ALA A O 1
ATOM 691 N N . HIS A 1 98 ? -1.970 3.980 3.960 1.00 96.00 98 HIS A N 1
ATOM 692 C CA . HIS A 1 98 ? -1.971 2.526 3.758 1.00 96.00 98 HIS A CA 1
ATOM 693 C C . HIS A 1 98 ? -3.287 1.913 4.269 1.00 96.00 98 HIS A C 1
ATOM 695 O O . HIS A 1 98 ? -3.972 1.208 3.528 1.00 96.00 98 HIS A O 1
ATOM 701 N N . LEU A 1 99 ? -3.675 2.212 5.512 1.00 94.88 99 LEU A N 1
ATOM 702 C CA . LEU A 1 99 ? -4.874 1.655 6.137 1.00 94.88 99 LEU A CA 1
ATOM 703 C C . LEU A 1 99 ? -6.168 2.055 5.407 1.00 94.88 99 LEU A C 1
ATOM 705 O O . LEU A 1 99 ? -7.030 1.202 5.202 1.00 94.88 99 LEU A O 1
ATOM 709 N N . CYS A 1 100 ? -6.301 3.315 4.988 1.00 93.44 100 CYS A N 1
ATOM 710 C CA . CYS A 1 100 ? -7.432 3.786 4.193 1.00 93.44 100 CYS A CA 1
ATOM 711 C C . CYS A 1 100 ? -7.496 3.017 2.864 1.00 93.44 100 CYS A C 1
ATOM 713 O O . CYS A 1 100 ? -8.539 2.456 2.543 1.00 93.44 100 CYS A O 1
ATOM 715 N N . ALA A 1 101 ? -6.376 2.892 2.138 1.00 93.75 101 ALA A N 1
ATOM 716 C CA . ALA A 1 101 ? -6.335 2.236 0.828 1.00 93.75 101 ALA A CA 1
ATOM 717 C C . ALA A 1 101 ? -6.860 0.798 0.893 1.00 93.75 101 ALA A C 1
ATOM 719 O O . ALA A 1 101 ? -7.787 0.422 0.177 1.00 93.75 101 ALA A O 1
ATOM 720 N N . VAL A 1 102 ? -6.309 -0.003 1.803 1.00 94.75 102 VAL A N 1
ATOM 721 C CA . VAL A 1 102 ? -6.628 -1.436 1.882 1.00 94.75 102 VAL A CA 1
ATOM 722 C C . VAL A 1 102 ? -8.046 -1.676 2.386 1.00 94.75 102 VAL A C 1
ATOM 724 O O . VAL A 1 102 ? -8.708 -2.624 1.967 1.00 94.75 102 VAL A O 1
ATOM 727 N N . ARG A 1 103 ? -8.557 -0.788 3.245 1.00 93.56 103 ARG A N 1
ATOM 728 C CA . ARG A 1 103 ? -9.944 -0.846 3.709 1.00 93.56 103 ARG A CA 1
ATOM 729 C C . ARG A 1 103 ? -10.922 -0.442 2.611 1.00 93.56 103 ARG A C 1
ATOM 731 O O . ARG A 1 103 ? -11.940 -1.115 2.470 1.00 93.56 103 ARG A O 1
ATOM 738 N N . GLU A 1 104 ? -10.625 0.588 1.821 1.00 92.38 104 GLU A N 1
ATOM 739 C CA . GLU A 1 104 ? -11.474 0.997 0.695 1.00 92.38 104 GLU A CA 1
ATOM 740 C C . GLU A 1 104 ? -11.556 -0.073 -0.400 1.00 92.38 104 GLU A C 1
ATOM 742 O O . GLU A 1 104 ? -12.650 -0.332 -0.913 1.00 92.38 104 GLU A O 1
ATOM 747 N N . LEU A 1 105 ? -10.438 -0.740 -0.710 1.00 92.31 105 LEU A N 1
ATOM 748 C CA . LEU A 1 105 ? -10.397 -1.870 -1.646 1.00 92.31 105 LEU A CA 1
ATOM 749 C C . LEU A 1 105 ? -11.214 -3.055 -1.120 1.00 92.31 105 LEU A C 1
ATOM 751 O O . LEU A 1 105 ? -12.080 -3.586 -1.819 1.00 92.31 105 LEU A O 1
ATOM 755 N N . ARG A 1 106 ? -11.013 -3.422 0.151 1.00 91.88 106 ARG A N 1
ATOM 756 C CA . ARG A 1 106 ? -11.711 -4.551 0.774 1.00 91.88 106 ARG A CA 1
ATOM 757 C C . ARG A 1 106 ? -13.220 -4.342 0.854 1.00 91.88 106 ARG A C 1
ATOM 759 O O . ARG A 1 106 ? -13.968 -5.276 0.584 1.00 91.88 106 ARG A O 1
ATOM 766 N N . LYS A 1 107 ? -13.688 -3.128 1.165 1.00 90.94 107 LYS A N 1
ATOM 767 C CA . LYS A 1 107 ? -15.127 -2.787 1.149 1.00 90.94 107 LYS A CA 1
ATOM 768 C C . LYS A 1 107 ? -15.781 -3.053 -0.206 1.00 90.94 107 LYS A C 1
ATOM 770 O O . LYS A 1 107 ? -16.972 -3.342 -0.265 1.00 90.94 107 LYS A O 1
ATOM 775 N N . ARG A 1 108 ? -15.003 -2.965 -1.286 1.00 90.12 108 ARG A N 1
ATOM 776 C CA . ARG A 1 108 ? -15.462 -3.152 -2.666 1.00 90.12 108 ARG A CA 1
ATOM 777 C C . ARG A 1 108 ? -15.152 -4.536 -3.230 1.00 90.12 108 ARG A C 1
ATOM 779 O O . ARG A 1 108 ? -15.474 -4.787 -4.390 1.00 90.12 108 ARG A O 1
ATOM 786 N N . ASN A 1 109 ? -14.605 -5.440 -2.411 1.00 91.06 109 ASN A N 1
ATOM 787 C CA . ASN A 1 109 ? -14.132 -6.766 -2.816 1.00 91.06 109 ASN A CA 1
ATOM 788 C C . ASN A 1 109 ? -13.132 -6.693 -3.981 1.00 91.06 109 ASN A C 1
ATOM 790 O O . ASN A 1 109 ? -13.264 -7.414 -4.968 1.00 91.06 109 ASN A O 1
ATOM 794 N N . VAL A 1 110 ? -12.176 -5.769 -3.880 1.00 91.38 110 VAL A N 1
ATOM 795 C CA . VAL A 1 110 ? -11.067 -5.640 -4.825 1.00 91.38 110 VAL A CA 1
ATOM 796 C C . VAL A 1 110 ? -9.818 -6.250 -4.206 1.00 91.38 110 VAL A C 1
ATOM 798 O O . VAL A 1 110 ? -9.372 -5.807 -3.145 1.00 91.38 110 VAL A O 1
ATOM 801 N N . ASP A 1 111 ? -9.242 -7.227 -4.898 1.00 91.38 111 ASP A N 1
ATOM 802 C CA . ASP A 1 111 ? -7.963 -7.820 -4.526 1.00 91.38 111 ASP A CA 1
ATOM 803 C C . ASP A 1 111 ? -6.809 -6.943 -5.019 1.00 91.38 111 ASP A C 1
ATOM 805 O O . ASP A 1 111 ? -6.761 -6.521 -6.175 1.00 91.38 111 ASP A O 1
ATOM 809 N N . CYS A 1 112 ? -5.867 -6.669 -4.122 1.00 92.81 112 CYS A N 1
ATOM 810 C CA . CYS A 1 112 ? -4.612 -5.999 -4.432 1.00 92.81 112 CYS A CA 1
ATOM 811 C C . CYS A 1 112 ? -3.510 -7.057 -4.518 1.00 92.81 112 CYS A C 1
ATOM 813 O O . CYS A 1 112 ? -3.404 -7.905 -3.638 1.00 92.81 112 CYS A O 1
ATOM 815 N N . ALA A 1 113 ? -2.673 -7.009 -5.550 1.00 94.88 113 ALA A N 1
ATOM 816 C CA . ALA A 1 113 ? -1.513 -7.882 -5.687 1.00 94.88 113 ALA A CA 1
ATOM 817 C C . ALA A 1 113 ? -0.273 -7.282 -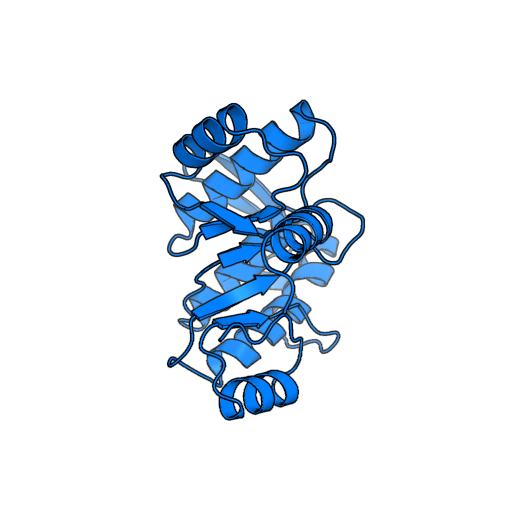5.006 1.00 94.88 113 ALA A C 1
ATOM 819 O O . ALA A 1 113 ? 0.480 -7.998 -4.335 1.00 94.88 113 ALA A O 1
ATOM 820 N N . VAL A 1 114 ? -0.046 -5.972 -5.168 1.00 96.31 114 VAL A N 1
ATOM 821 C CA . VAL A 1 114 ? 1.130 -5.261 -4.639 1.00 96.31 114 VAL A CA 1
ATOM 822 C C . VAL A 1 114 ? 0.758 -3.843 -4.205 1.00 96.31 114 VAL A C 1
ATOM 824 O O . VAL A 1 114 ? 0.109 -3.123 -4.952 1.00 96.31 114 VAL A O 1
ATOM 827 N N . LEU A 1 115 ? 1.217 -3.416 -3.029 1.00 97.06 115 LEU A N 1
ATOM 828 C CA . LEU A 1 115 ? 1.104 -2.039 -2.548 1.00 97.06 115 LEU A CA 1
ATOM 829 C C . LEU A 1 115 ? 2.497 -1.406 -2.451 1.00 97.06 115 LEU A C 1
ATOM 831 O O . LEU A 1 115 ? 3.312 -1.835 -1.633 1.00 97.06 115 LEU A O 1
ATOM 835 N N . PHE A 1 116 ? 2.764 -0.386 -3.262 1.00 96.12 116 PHE A N 1
ATOM 836 C CA . PHE A 1 116 ? 4.010 0.378 -3.245 1.00 96.12 116 PHE A CA 1
ATOM 837 C C . PHE A 1 116 ? 3.892 1.542 -2.263 1.00 96.12 116 PHE A C 1
ATOM 839 O O . PHE A 1 116 ? 2.944 2.329 -2.312 1.00 96.12 116 PHE A O 1
ATOM 846 N N . LEU A 1 117 ? 4.856 1.627 -1.348 1.00 95.31 117 LEU A N 1
ATOM 847 C CA . LEU A 1 117 ? 4.913 2.630 -0.290 1.00 95.31 117 LEU A CA 1
ATOM 848 C C . LEU A 1 117 ? 6.260 3.344 -0.349 1.00 95.31 117 LEU A C 1
ATOM 850 O O . LEU A 1 117 ? 7.289 2.748 -0.674 1.00 95.31 117 LEU A O 1
ATOM 854 N N . ARG A 1 118 ? 6.267 4.620 0.024 1.00 93.50 118 ARG A N 1
ATOM 855 C CA . ARG A 1 118 ? 7.496 5.365 0.252 1.00 93.50 118 ARG A CA 1
ATOM 856 C C . ARG A 1 118 ? 7.962 5.166 1.682 1.00 93.50 118 ARG A C 1
ATOM 858 O O . ARG A 1 118 ? 7.221 5.417 2.631 1.00 93.50 118 ARG A O 1
ATOM 865 N N . TYR A 1 119 ? 9.221 4.783 1.824 1.00 92.81 119 TYR A N 1
ATOM 866 C CA . TYR A 1 119 ? 9.879 4.627 3.112 1.00 92.81 119 TYR A CA 1
ATOM 867 C C . TYR A 1 119 ? 10.964 5.696 3.300 1.00 92.81 119 TYR A C 1
ATOM 869 O O . TYR A 1 119 ? 11.462 6.230 2.307 1.00 92.81 119 TYR A O 1
ATOM 877 N N . PRO A 1 120 ? 11.343 6.015 4.551 1.00 91.81 120 PRO A N 1
ATOM 878 C CA . PRO A 1 120 ? 12.507 6.852 4.829 1.00 91.81 120 PRO A CA 1
ATOM 879 C C . PRO A 1 120 ? 13.795 6.253 4.259 1.00 91.81 120 PRO A C 1
ATOM 881 O O . PRO A 1 120 ? 13.942 5.035 4.211 1.00 91.81 120 PRO A O 1
ATOM 884 N N . GLU A 1 121 ? 14.755 7.109 3.912 1.00 86.94 121 GLU A N 1
ATOM 885 C CA . GLU A 1 121 ? 16.080 6.671 3.447 1.00 86.94 121 GLU A CA 1
ATOM 886 C C . GLU A 1 121 ? 16.972 6.176 4.594 1.00 86.94 121 GLU A C 1
ATOM 888 O O . GLU A 1 121 ? 17.777 5.261 4.425 1.00 86.94 121 GLU A O 1
ATOM 893 N N . ALA A 1 122 ? 16.824 6.766 5.785 1.00 85.50 122 ALA A N 1
ATOM 894 C CA . ALA A 1 122 ? 17.586 6.371 6.962 1.00 85.50 122 ALA A CA 1
ATOM 895 C C . ALA A 1 122 ? 17.150 4.984 7.468 1.00 85.50 122 ALA A C 1
ATOM 897 O O . ALA A 1 122 ? 15.961 4.730 7.664 1.00 85.50 122 ALA A O 1
ATOM 898 N N . ALA A 1 123 ? 18.127 4.111 7.739 1.00 81.56 123 ALA A N 1
ATOM 899 C CA . ALA A 1 123 ? 17.896 2.692 8.023 1.00 81.56 123 ALA A CA 1
ATOM 900 C C . ALA A 1 123 ? 17.017 2.422 9.258 1.00 81.56 123 ALA A C 1
ATOM 902 O O . ALA A 1 123 ? 16.117 1.590 9.190 1.00 81.56 123 ALA A O 1
ATOM 903 N N . GLU A 1 124 ? 17.245 3.117 10.375 1.00 85.81 124 GLU A N 1
ATOM 904 C CA . GLU A 1 124 ? 16.446 2.912 11.595 1.00 85.81 124 GLU A CA 1
ATOM 905 C C . GLU A 1 124 ? 14.978 3.354 11.404 1.00 85.81 124 GLU A C 1
ATOM 907 O O . GLU A 1 124 ? 14.084 2.517 11.562 1.00 85.81 124 GLU A O 1
ATOM 912 N N . PRO A 1 125 ? 14.684 4.590 10.937 1.00 89.62 125 PRO A N 1
ATOM 913 C CA . PRO A 1 125 ? 13.314 4.988 10.600 1.00 89.62 125 PRO A CA 1
ATOM 914 C C . PRO A 1 125 ? 12.650 4.113 9.530 1.00 89.62 125 PRO A C 1
ATOM 916 O O . PRO A 1 125 ? 11.433 3.929 9.552 1.00 89.62 125 PRO A O 1
ATOM 919 N N . PHE A 1 126 ? 13.430 3.583 8.582 1.00 93.25 126 PHE A N 1
ATOM 920 C CA . PHE A 1 126 ? 12.949 2.631 7.585 1.00 93.25 126 PHE A CA 1
ATOM 921 C C . PHE A 1 126 ? 12.421 1.354 8.245 1.00 93.25 126 PHE A C 1
ATOM 923 O O . PHE A 1 126 ? 11.289 0.957 7.973 1.00 93.25 126 PHE A O 1
ATOM 930 N N . ARG A 1 127 ? 13.213 0.736 9.129 1.00 92.69 127 ARG A N 1
ATOM 931 C CA . ARG A 1 127 ? 12.874 -0.535 9.790 1.00 92.69 127 ARG A CA 1
ATOM 932 C C . ARG A 1 127 ? 11.620 -0.408 10.641 1.00 92.69 127 ARG A C 1
ATOM 934 O O . ARG A 1 127 ? 10.700 -1.209 10.505 1.00 92.69 127 ARG A O 1
ATOM 941 N N . GLU A 1 128 ? 11.547 0.634 11.465 1.00 91.62 128 GLU A N 1
ATOM 942 C CA . GLU A 1 128 ? 10.382 0.875 12.316 1.00 91.62 128 GLU A CA 1
ATOM 943 C C . GLU A 1 128 ? 9.101 1.067 11.489 1.00 91.62 128 GLU A C 1
ATOM 945 O O . GLU A 1 128 ? 8.066 0.459 11.780 1.00 91.62 128 GLU A O 1
ATOM 950 N N . ARG A 1 129 ? 9.175 1.863 10.414 1.00 94.81 129 ARG A N 1
ATOM 951 C CA . ARG A 1 129 ? 8.031 2.092 9.521 1.00 94.81 129 ARG A CA 1
ATOM 952 C C . ARG A 1 129 ? 7.636 0.852 8.739 1.00 94.81 129 ARG A C 1
ATOM 954 O O . ARG A 1 129 ? 6.442 0.571 8.608 1.00 94.81 129 ARG A O 1
ATOM 961 N N . PHE A 1 130 ? 8.614 0.107 8.232 1.00 96.00 130 PHE A N 1
ATOM 962 C CA . PHE A 1 130 ? 8.366 -1.143 7.526 1.00 96.00 130 PHE A CA 1
ATOM 963 C C . PHE A 1 130 ? 7.606 -2.127 8.407 1.00 96.00 130 PHE A C 1
ATOM 965 O O . PHE A 1 130 ? 6.589 -2.658 7.961 1.00 96.00 130 PHE A O 1
ATOM 972 N N . ARG A 1 131 ? 8.012 -2.270 9.672 1.00 95.62 131 ARG A N 1
ATOM 973 C CA . ARG A 1 131 ? 7.341 -3.128 10.650 1.00 95.62 131 ARG A CA 1
ATOM 974 C C . ARG A 1 131 ? 5.857 -2.831 10.775 1.00 95.62 131 ARG A C 1
ATOM 976 O O . ARG A 1 131 ? 5.036 -3.735 10.648 1.00 95.62 131 ARG A O 1
ATOM 983 N N . ILE A 1 132 ? 5.488 -1.567 10.976 1.00 96.25 132 ILE A N 1
ATOM 984 C CA . ILE A 1 132 ? 4.077 -1.182 11.112 1.00 96.25 132 ILE A CA 1
ATOM 985 C C . ILE A 1 132 ? 3.302 -1.458 9.819 1.00 96.25 132 ILE A C 1
ATOM 987 O O . ILE A 1 132 ? 2.204 -2.011 9.867 1.00 96.25 132 ILE A O 1
ATOM 991 N N . HIS A 1 133 ? 3.863 -1.140 8.651 1.00 96.88 133 HIS A N 1
ATOM 992 C CA . HIS A 1 133 ? 3.215 -1.456 7.377 1.00 96.88 133 HIS A CA 1
ATOM 993 C C . HIS A 1 133 ? 3.083 -2.965 7.131 1.00 96.88 133 HIS A C 1
ATOM 995 O O . HIS A 1 133 ? 2.067 -3.397 6.587 1.00 96.88 133 HIS A O 1
ATOM 1001 N N . ALA A 1 134 ? 4.056 -3.770 7.558 1.00 96.06 134 ALA A N 1
ATOM 1002 C CA . ALA A 1 134 ? 3.984 -5.225 7.509 1.00 96.06 134 ALA A CA 1
ATOM 1003 C C . ALA A 1 134 ? 2.878 -5.767 8.428 1.00 96.06 134 ALA A C 1
ATOM 1005 O O . ALA A 1 134 ? 2.166 -6.690 8.037 1.00 96.06 134 ALA A O 1
ATOM 1006 N N . GLU A 1 135 ? 2.664 -5.170 9.605 1.00 95.50 135 GLU A N 1
ATOM 1007 C CA . GLU A 1 135 ? 1.543 -5.525 10.486 1.00 95.50 135 GLU A CA 1
ATOM 1008 C C . GLU A 1 135 ? 0.181 -5.143 9.887 1.00 95.50 135 GLU A C 1
ATOM 1010 O O . GLU A 1 135 ? -0.758 -5.940 9.954 1.00 95.50 135 GLU A O 1
ATOM 1015 N N . ILE A 1 136 ? 0.066 -3.973 9.241 1.00 95.88 136 ILE A N 1
ATOM 1016 C CA . ILE A 1 136 ? -1.147 -3.603 8.490 1.00 95.88 136 ILE A CA 1
ATOM 1017 C C . ILE A 1 136 ? -1.398 -4.638 7.383 1.00 95.88 136 ILE A C 1
ATOM 1019 O O . ILE A 1 136 ? -2.497 -5.188 7.296 1.00 95.88 136 ILE A O 1
ATOM 1023 N N . ALA A 1 137 ? -0.371 -4.976 6.598 1.00 95.19 137 ALA A N 1
ATOM 1024 C CA . ALA A 1 137 ? -0.468 -5.982 5.542 1.00 95.19 137 ALA A CA 1
ATOM 1025 C C . ALA A 1 137 ? -0.843 -7.367 6.064 1.00 95.19 137 ALA A C 1
ATOM 1027 O O . ALA A 1 137 ? -1.653 -8.053 5.449 1.00 95.19 137 ALA A O 1
ATOM 1028 N N . ARG A 1 138 ? -0.341 -7.769 7.232 1.00 92.69 138 ARG A N 1
ATOM 1029 C CA . ARG A 1 138 ? -0.711 -9.041 7.858 1.00 92.69 138 ARG A CA 1
ATOM 1030 C C . ARG A 1 138 ? -2.158 -9.051 8.351 1.00 92.69 138 ARG A C 1
ATOM 1032 O O . ARG A 1 138 ? -2.820 -10.080 8.266 1.00 92.69 138 ARG A O 1
ATOM 1039 N N . MET A 1 139 ? -2.648 -7.926 8.873 1.00 92.94 139 MET A N 1
ATOM 1040 C CA . MET A 1 139 ? -4.016 -7.803 9.384 1.00 92.94 139 MET A CA 1
ATOM 1041 C C . MET A 1 139 ? -5.057 -7.766 8.258 1.00 92.94 139 MET A C 1
ATOM 1043 O O . MET A 1 139 ? -6.111 -8.396 8.370 1.00 92.94 139 MET A O 1
ATOM 1047 N N . TYR A 1 140 ? -4.784 -7.016 7.188 1.00 90.69 140 TYR A N 1
ATOM 1048 C CA . TYR A 1 140 ? -5.741 -6.810 6.099 1.00 90.69 140 TYR A CA 1
ATOM 1049 C C . TYR A 1 140 ? -5.557 -7.787 4.934 1.00 90.69 140 TYR A C 1
ATOM 1051 O O . TYR A 1 140 ? -6.560 -8.118 4.305 1.00 90.69 140 TYR A O 1
ATOM 1059 N N . GLY A 1 141 ? -4.345 -8.326 4.767 1.00 82.38 141 GLY A N 1
ATOM 1060 C CA . GLY A 1 141 ? -4.016 -9.524 3.996 1.00 82.38 141 GLY A CA 1
ATOM 1061 C C . GLY A 1 141 ? -4.115 -9.393 2.476 1.00 82.38 141 GLY A C 1
ATOM 1062 O O . GLY A 1 141 ? -4.762 -8.497 1.948 1.00 82.38 141 GLY A O 1
ATOM 1063 N N . GLY A 1 142 ? -3.489 -10.344 1.776 1.00 85.50 142 GLY A N 1
ATOM 1064 C CA . GLY A 1 142 ? -3.735 -10.615 0.352 1.00 85.50 142 GLY A CA 1
ATOM 1065 C C . GLY A 1 142 ? -2.764 -9.986 -0.650 1.00 85.50 142 GLY A C 1
ATOM 1066 O O . GLY A 1 142 ? -2.793 -10.379 -1.808 1.00 85.50 142 GLY A O 1
ATOM 1067 N N . TYR A 1 143 ? -1.871 -9.088 -0.222 1.00 95.31 143 TYR A N 1
ATOM 1068 C CA . TYR A 1 143 ? -0.975 -8.345 -1.119 1.00 95.31 143 TYR A CA 1
ATOM 1069 C C . TYR A 1 143 ? 0.483 -8.345 -0.651 1.00 95.31 143 TYR A C 1
ATOM 1071 O O . TYR A 1 143 ? 0.793 -8.566 0.521 1.00 95.31 143 TYR A O 1
ATOM 1079 N N . LYS A 1 144 ? 1.392 -8.074 -1.590 1.00 96.94 144 LYS A N 1
ATOM 1080 C CA . LYS A 1 144 ? 2.823 -7.865 -1.335 1.00 96.94 144 LYS A CA 1
ATOM 1081 C C . LYS A 1 144 ? 3.098 -6.400 -1.013 1.00 96.94 144 LYS A C 1
ATOM 1083 O O . LYS A 1 144 ? 2.477 -5.516 -1.596 1.00 96.94 144 LYS A O 1
ATOM 1088 N N . LEU A 1 145 ? 4.080 -6.134 -0.157 1.00 96.88 145 LEU A N 1
ATOM 1089 C CA . LEU A 1 145 ? 4.653 -4.791 -0.039 1.00 96.88 145 LEU A CA 1
ATOM 1090 C C . LEU A 1 145 ? 5.693 -4.578 -1.142 1.00 96.88 145 LEU A C 1
ATOM 1092 O O . LEU A 1 145 ? 6.554 -5.431 -1.351 1.00 96.88 145 LEU A O 1
ATOM 1096 N N . GLY A 1 146 ? 5.591 -3.468 -1.865 1.00 94.62 146 GLY A N 1
ATOM 1097 C CA . GLY A 1 146 ? 6.546 -3.061 -2.889 1.00 94.62 146 GLY A CA 1
ATOM 1098 C C . GLY A 1 146 ? 7.702 -2.268 -2.286 1.00 94.62 146 GLY A C 1
ATOM 1099 O O . GLY A 1 146 ? 7.482 -1.336 -1.514 1.00 94.62 146 GLY A O 1
ATOM 1100 N N . LEU A 1 147 ? 8.929 -2.628 -2.653 1.00 91.31 147 LEU A N 1
ATOM 1101 C CA . LEU A 1 147 ? 10.151 -1.899 -2.324 1.00 91.31 147 LEU A CA 1
ATOM 1102 C C . LEU A 1 147 ? 10.940 -1.628 -3.597 1.00 91.31 147 LEU A C 1
ATOM 1104 O O . LEU A 1 147 ? 11.111 -2.529 -4.415 1.00 91.31 147 LEU A O 1
ATOM 1108 N N . ARG A 1 148 ? 11.493 -0.422 -3.726 1.00 87.81 148 ARG A N 1
ATOM 1109 C CA . ARG A 1 148 ? 12.491 -0.145 -4.763 1.00 87.81 148 ARG A CA 1
ATOM 1110 C C . ARG A 1 148 ? 13.755 -0.951 -4.480 1.00 87.81 148 ARG A C 1
ATOM 1112 O O . ARG A 1 148 ? 14.185 -1.038 -3.332 1.00 87.81 148 ARG A O 1
ATOM 1119 N N . LEU A 1 149 ? 14.336 -1.545 -5.517 1.00 85.31 149 LEU A N 1
ATOM 1120 C CA . LEU A 1 149 ? 15.545 -2.358 -5.404 1.00 85.31 149 LEU A CA 1
ATOM 1121 C C . LEU A 1 149 ? 16.742 -1.532 -4.900 1.00 85.31 149 LEU A C 1
ATOM 1123 O O . LEU A 1 149 ? 17.538 -2.027 -4.098 1.00 85.31 149 LEU A O 1
ATOM 1127 N N . SER A 1 150 ? 16.846 -0.268 -5.318 1.00 80.38 150 SER A N 1
ATOM 1128 C CA . SER A 1 150 ? 17.869 0.676 -4.865 1.00 80.38 150 SER A CA 1
ATOM 1129 C C . SER A 1 150 ? 17.894 0.763 -3.344 1.00 80.38 150 SER A C 1
ATOM 1131 O O . SER A 1 150 ? 16.891 1.106 -2.719 1.00 80.38 150 SER A O 1
ATOM 1133 N N . GLY A 1 151 ? 19.056 0.499 -2.749 1.00 77.25 151 GLY A N 1
ATOM 1134 C CA . GLY A 1 151 ? 19.251 0.580 -1.299 1.00 77.25 151 GLY A CA 1
ATOM 1135 C C . GLY A 1 151 ? 18.884 -0.692 -0.528 1.00 77.25 151 GLY A C 1
ATOM 1136 O O . GLY A 1 151 ? 19.138 -0.762 0.673 1.00 77.25 151 GLY A O 1
ATOM 1137 N N . ILE A 1 152 ? 18.367 -1.731 -1.192 1.00 86.94 152 ILE A N 1
ATOM 1138 C CA . ILE A 1 152 ? 18.030 -3.003 -0.548 1.00 86.94 152 ILE A CA 1
ATOM 1139 C C . ILE A 1 152 ? 19.137 -4.033 -0.789 1.00 86.94 152 ILE A C 1
ATOM 1141 O O . ILE A 1 152 ? 19.265 -4.619 -1.863 1.00 86.94 152 ILE A O 1
ATOM 1145 N N . SER A 1 153 ? 19.935 -4.306 0.247 1.00 89.00 153 SER A N 1
ATOM 1146 C CA . SER A 1 153 ? 20.911 -5.402 0.201 1.00 89.00 153 SER A CA 1
ATOM 1147 C C . SER A 1 153 ? 20.221 -6.778 0.257 1.00 89.00 153 SER A C 1
ATOM 1149 O O . SER A 1 153 ? 19.148 -6.906 0.855 1.00 89.00 153 SER A O 1
ATOM 1151 N N . PRO A 1 154 ? 20.845 -7.860 -0.250 1.00 89.88 154 PRO A N 1
ATOM 1152 C CA . PRO A 1 154 ? 20.291 -9.213 -0.126 1.00 89.88 154 PRO A CA 1
ATOM 1153 C C . PRO A 1 154 ? 20.061 -9.665 1.326 1.00 89.88 154 PRO A C 1
ATOM 1155 O O . PRO A 1 154 ? 19.172 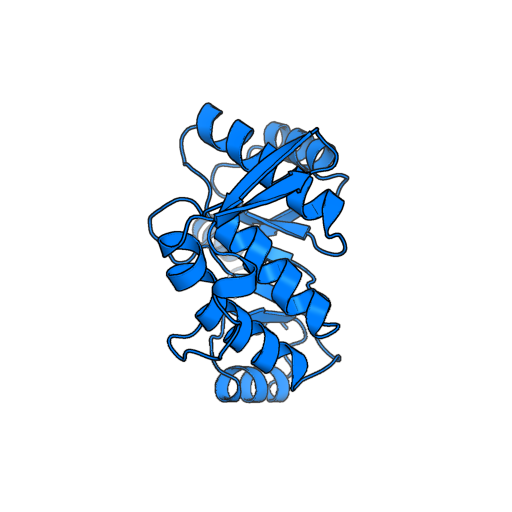-10.472 1.603 1.00 89.88 154 PRO A O 1
ATOM 1158 N N . ALA A 1 155 ? 20.869 -9.172 2.272 1.00 92.06 155 ALA A N 1
ATOM 1159 C CA . ALA A 1 155 ? 20.687 -9.449 3.694 1.00 92.06 155 ALA A CA 1
ATOM 1160 C C . ALA A 1 155 ? 19.420 -8.768 4.230 1.00 92.06 155 ALA A C 1
ATOM 1162 O O . ALA A 1 155 ? 18.573 -9.454 4.802 1.00 92.06 155 ALA A O 1
ATOM 1163 N N . LEU A 1 156 ? 19.263 -7.469 3.954 1.00 90.88 156 LEU A N 1
ATOM 1164 C CA . LEU A 1 156 ? 18.081 -6.701 4.341 1.00 90.88 156 LEU A CA 1
ATOM 1165 C C . LEU A 1 156 ? 16.813 -7.263 3.686 1.00 90.88 156 LEU A C 1
ATOM 1167 O O . LEU A 1 156 ? 15.821 -7.483 4.366 1.00 90.88 156 LEU A O 1
ATOM 1171 N N . PHE A 1 157 ? 16.852 -7.609 2.396 1.00 91.56 157 PHE A N 1
ATOM 1172 C CA . PHE A 1 157 ? 15.714 -8.234 1.716 1.00 91.56 157 PHE A CA 1
ATOM 1173 C C . PHE A 1 157 ? 15.234 -9.511 2.418 1.00 91.56 157 PHE A C 1
ATOM 1175 O O . PHE A 1 157 ? 14.036 -9.702 2.621 1.00 91.56 157 PHE A O 1
ATOM 1182 N N . ARG A 1 158 ? 16.161 -10.397 2.808 1.00 93.00 158 ARG A N 1
ATOM 1183 C CA . ARG A 1 158 ? 15.815 -11.640 3.517 1.00 93.00 158 ARG A CA 1
ATOM 1184 C C . ARG A 1 158 ? 15.190 -11.373 4.878 1.00 93.00 158 ARG A C 1
ATOM 1186 O O . ARG A 1 158 ? 14.329 -12.143 5.292 1.00 93.00 158 ARG A O 1
ATOM 1193 N N . GLU A 1 159 ? 15.636 -10.331 5.561 1.00 93.81 159 GLU A N 1
ATOM 1194 C CA . GLU A 1 159 ? 15.078 -9.901 6.837 1.00 93.81 159 GLU A CA 1
ATOM 1195 C C . GLU A 1 159 ? 13.643 -9.386 6.667 1.00 93.81 159 GLU A C 1
ATOM 1197 O O . GLU A 1 159 ? 12.717 -9.979 7.221 1.00 93.81 159 GLU A O 1
ATOM 1202 N N . LEU A 1 160 ? 13.441 -8.389 5.800 1.00 94.38 160 LEU A N 1
ATOM 1203 C CA . LEU A 1 160 ? 12.127 -7.793 5.533 1.00 94.38 160 LEU A CA 1
ATOM 1204 C C . LEU A 1 160 ? 11.128 -8.828 5.013 1.00 94.38 160 LEU A C 1
ATOM 1206 O O . LEU A 1 160 ? 9.968 -8.842 5.417 1.00 94.38 160 LEU A O 1
ATOM 1210 N N . ARG A 1 161 ? 11.584 -9.756 4.163 1.00 93.94 161 ARG A N 1
ATOM 1211 C CA . ARG A 1 161 ? 10.751 -10.852 3.664 1.00 93.94 161 ARG A CA 1
ATOM 1212 C C . ARG A 1 161 ? 10.259 -11.759 4.792 1.00 93.94 161 ARG A C 1
ATOM 1214 O O . ARG A 1 161 ? 9.139 -12.248 4.704 1.00 93.94 161 ARG A O 1
ATOM 1221 N N . ARG A 1 162 ? 11.058 -12.018 5.834 1.00 92.38 162 ARG A N 1
ATOM 1222 C CA . ARG A 1 162 ? 10.586 -12.785 7.005 1.00 92.38 162 ARG A CA 1
ATOM 1223 C C . ARG A 1 162 ? 9.560 -11.981 7.793 1.00 92.38 162 ARG A C 1
ATOM 1225 O O . ARG A 1 162 ? 8.530 -12.524 8.177 1.00 92.38 162 ARG A O 1
ATOM 1232 N N . GLU A 1 163 ? 9.823 -10.695 7.980 1.00 90.62 163 GLU A N 1
ATOM 1233 C CA . GLU A 1 163 ? 8.971 -9.780 8.737 1.00 90.62 163 GLU A CA 1
ATOM 1234 C C . GLU A 1 163 ? 7.573 -9.609 8.112 1.00 90.62 163 GLU A C 1
ATOM 1236 O O . GLU A 1 163 ? 6.560 -9.651 8.813 1.00 90.62 163 GLU A O 1
ATOM 1241 N N . CYS A 1 164 ? 7.485 -9.539 6.781 1.00 90.12 164 CYS A N 1
ATOM 1242 C CA . CYS A 1 164 ? 6.218 -9.455 6.049 1.00 90.12 164 CYS A CA 1
ATOM 1243 C C . CYS A 1 164 ? 5.626 -10.825 5.651 1.00 90.12 164 CYS A C 1
ATOM 1245 O O . CYS A 1 164 ? 4.778 -10.902 4.760 1.00 90.12 164 CYS A O 1
ATOM 1247 N N . GLY A 1 165 ? 6.074 -11.927 6.268 1.00 89.06 165 GLY A N 1
ATOM 1248 C CA . GLY A 1 165 ? 5.510 -13.264 6.030 1.00 89.06 165 GLY A CA 1
ATOM 1249 C C . GLY A 1 165 ? 5.718 -13.801 4.607 1.00 89.06 165 GLY A C 1
ATOM 1250 O O . GLY A 1 165 ? 4.942 -14.620 4.127 1.00 89.06 165 GLY A O 1
ATOM 1251 N N . GLY A 1 166 ? 6.752 -13.334 3.910 1.00 90.56 166 GLY A N 1
ATOM 1252 C CA . GLY A 1 166 ? 7.107 -13.757 2.557 1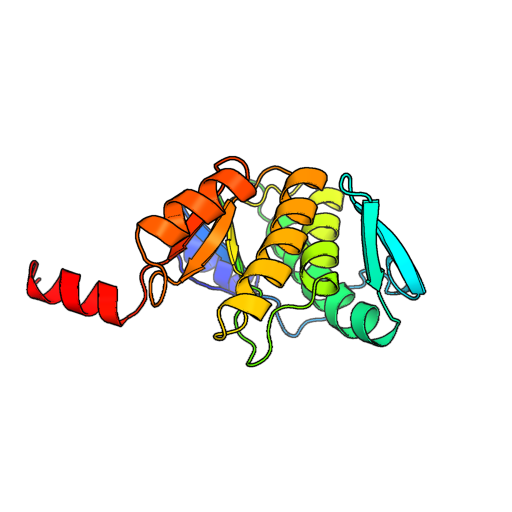.00 90.56 166 GLY A CA 1
ATOM 1253 C C . GLY A 1 166 ? 6.536 -12.887 1.437 1.00 90.56 166 GLY A C 1
ATOM 1254 O O . GLY A 1 166 ? 6.974 -13.043 0.295 1.00 90.56 166 GLY A O 1
ATOM 1255 N N . LEU A 1 167 ? 5.609 -11.975 1.746 1.00 93.81 167 LEU A N 1
ATOM 1256 C CA . LEU A 1 167 ? 4.872 -11.161 0.775 1.00 93.81 167 LEU A CA 1
ATOM 1257 C C . LEU A 1 167 ? 5.586 -9.834 0.494 1.00 93.81 167 LEU A C 1
ATOM 1259 O O . LEU A 1 167 ? 5.197 -8.774 0.980 1.00 93.81 167 LEU A O 1
ATOM 1263 N N . LEU A 1 168 ? 6.655 -9.912 -0.296 1.00 94.50 168 LEU A N 1
ATOM 1264 C CA . LEU A 1 168 ? 7.480 -8.769 -0.685 1.00 94.50 168 LEU A CA 1
ATOM 1265 C C . LEU A 1 168 ? 7.673 -8.757 -2.204 1.00 94.50 168 LEU A C 1
ATOM 1267 O O . LEU A 1 168 ? 7.864 -9.809 -2.818 1.00 94.50 168 LEU A O 1
ATOM 1271 N N . HIS A 1 169 ? 7.628 -7.575 -2.803 1.00 93.88 169 HIS A N 1
ATOM 1272 C CA . HIS A 1 169 ? 7.905 -7.332 -4.211 1.00 93.88 169 HIS A CA 1
ATOM 1273 C C . HIS A 1 169 ? 9.061 -6.334 -4.322 1.00 93.88 169 HIS A C 1
ATOM 1275 O O . HIS A 1 169 ? 9.050 -5.305 -3.650 1.00 93.88 169 HIS A O 1
ATOM 1281 N N . LEU A 1 170 ? 10.057 -6.649 -5.151 1.00 91.19 170 LEU A N 1
ATOM 1282 C CA . LEU A 1 170 ? 11.141 -5.728 -5.479 1.00 91.19 170 LEU A CA 1
ATOM 1283 C C . LEU A 1 170 ? 10.865 -5.113 -6.845 1.00 91.19 170 LEU A C 1
ATOM 1285 O O . LEU A 1 170 ? 10.810 -5.832 -7.840 1.00 91.19 170 LEU A O 1
ATOM 1289 N N . GLU A 1 171 ? 10.720 -3.796 -6.868 1.00 87.94 171 GLU A N 1
ATOM 1290 C CA . GLU A 1 171 ? 10.595 -2.996 -8.076 1.00 87.94 171 GLU A CA 1
ATOM 1291 C C . GLU A 1 171 ? 11.998 -2.590 -8.549 1.00 87.94 171 GLU A C 1
ATOM 1293 O O . GLU A 1 171 ? 12.706 -1.892 -7.810 1.00 87.94 171 GLU A O 1
ATOM 1298 N N . PRO A 1 172 ? 12.442 -3.017 -9.745 1.00 83.94 172 PRO A N 1
ATOM 1299 C CA . PRO A 1 172 ? 13.700 -2.545 -10.301 1.00 83.94 172 PRO A CA 1
ATOM 1300 C C . PRO A 1 172 ? 13.621 -1.037 -10.553 1.00 83.94 172 PRO A C 1
ATOM 1302 O O . PRO A 1 172 ? 12.694 -0.547 -11.195 1.00 83.94 172 PRO A O 1
ATOM 1305 N N . ASP A 1 173 ? 14.605 -0.297 -10.057 1.00 80.50 173 ASP A N 1
ATOM 1306 C CA . ASP A 1 173 ? 14.744 1.127 -10.348 1.00 80.50 173 ASP A CA 1
ATOM 1307 C C . ASP A 1 173 ? 15.471 1.371 -11.684 1.00 80.50 173 ASP A C 1
ATOM 1309 O O . ASP A 1 173 ? 15.975 0.456 -12.340 1.00 80.50 173 ASP A O 1
ATOM 1313 N N . ALA A 1 174 ? 15.553 2.640 -12.089 1.00 78.31 174 ALA A N 1
ATOM 1314 C CA . ALA A 1 174 ? 16.202 3.037 -13.335 1.00 78.31 174 ALA A CA 1
ATOM 1315 C C . ALA A 1 174 ? 17.688 2.634 -13.418 1.00 78.31 174 ALA A C 1
ATOM 1317 O O . ALA A 1 174 ? 18.192 2.411 -14.517 1.00 78.31 174 ALA A O 1
ATOM 1318 N N . ALA A 1 175 ? 18.411 2.547 -12.297 1.00 77.75 175 ALA A N 1
ATOM 1319 C CA . ALA A 1 175 ? 19.807 2.116 -12.308 1.00 77.75 175 ALA A CA 1
ATOM 1320 C C . ALA A 1 175 ? 19.913 0.605 -12.554 1.00 77.75 175 ALA A C 1
ATOM 1322 O O . ALA A 1 175 ? 20.769 0.174 -13.327 1.00 77.75 175 ALA A O 1
ATOM 1323 N N . ALA A 1 176 ? 19.014 -0.184 -11.961 1.00 78.44 176 ALA A N 1
ATOM 1324 C CA . ALA A 1 176 ? 18.910 -1.614 -12.230 1.00 78.44 176 ALA A CA 1
ATOM 1325 C C . ALA A 1 176 ? 18.547 -1.890 -13.699 1.00 78.44 176 ALA A C 1
ATOM 1327 O O . ALA A 1 176 ? 19.188 -2.721 -14.340 1.00 78.44 176 ALA A O 1
ATOM 1328 N N . TRP A 1 177 ? 17.591 -1.144 -14.263 1.00 80.50 177 TRP A N 1
ATOM 1329 C CA . TRP A 1 177 ? 17.245 -1.256 -15.683 1.00 80.50 177 TRP A CA 1
ATOM 1330 C C . TRP A 1 177 ? 18.412 -0.902 -16.601 1.00 80.50 177 TRP A C 1
ATOM 1332 O O . TRP A 1 177 ? 18.727 -1.689 -17.487 1.00 80.50 177 TRP A O 1
ATOM 1342 N N . LYS A 1 178 ? 19.135 0.193 -16.332 1.00 80.75 178 LYS A N 1
ATOM 1343 C CA . LYS A 1 178 ? 20.350 0.543 -17.090 1.00 80.75 178 LYS A CA 1
ATOM 1344 C C . LYS A 1 178 ? 21.405 -0.559 -17.059 1.00 80.75 178 LYS A C 1
ATOM 1346 O O . LYS A 1 178 ? 22.084 -0.789 -18.055 1.00 80.75 178 LYS A O 1
ATOM 1351 N N . GLN A 1 179 ? 21.575 -1.231 -15.919 1.00 79.50 179 GLN A N 1
ATOM 1352 C CA . GLN A 1 179 ? 22.489 -2.369 -15.837 1.00 79.50 179 GLN A CA 1
ATOM 1353 C C . GLN A 1 179 ? 22.006 -3.528 -16.706 1.00 79.50 179 GLN A C 1
ATOM 1355 O O . GLN A 1 179 ? 22.809 -4.086 -17.443 1.00 79.50 179 GLN A O 1
ATOM 1360 N N . ILE A 1 180 ? 20.715 -3.868 -16.658 1.00 80.50 180 ILE A N 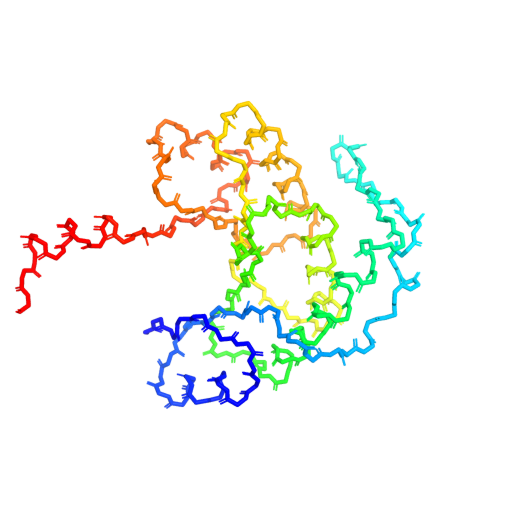1
ATOM 1361 C CA . ILE A 1 180 ? 20.132 -4.925 -17.496 1.00 80.50 180 ILE A CA 1
ATOM 1362 C C . ILE A 1 180 ? 20.316 -4.592 -18.985 1.00 80.50 180 ILE A C 1
ATOM 1364 O O . ILE A 1 180 ? 20.820 -5.428 -19.730 1.00 80.50 180 ILE A O 1
ATOM 1368 N N . GLU A 1 181 ? 19.995 -3.367 -19.404 1.00 84.12 181 GLU A N 1
ATOM 1369 C CA . GLU A 1 181 ? 20.169 -2.890 -20.784 1.00 84.12 181 GLU A CA 1
ATOM 1370 C C . GLU A 1 181 ? 21.626 -2.990 -21.259 1.00 84.12 181 GLU A C 1
ATOM 1372 O O . GLU A 1 181 ? 21.876 -3.347 -22.407 1.00 84.12 181 GLU A O 1
ATOM 1377 N N . ALA A 1 182 ? 22.602 -2.746 -20.379 1.00 81.75 182 ALA A N 1
ATOM 1378 C CA . ALA A 1 182 ? 24.018 -2.877 -20.722 1.00 81.75 182 ALA A CA 1
ATOM 1379 C C . ALA A 1 182 ? 24.445 -4.327 -21.028 1.00 81.75 182 ALA A C 1
ATOM 1381 O O . ALA A 1 182 ? 25.383 -4.532 -21.799 1.00 81.75 182 ALA A O 1
ATOM 1382 N N . TYR A 1 183 ? 23.779 -5.330 -20.444 1.00 81.56 183 TYR A N 1
ATOM 1383 C CA . TYR A 1 183 ? 24.038 -6.750 -20.724 1.00 81.56 183 TYR A CA 1
ATOM 1384 C C . TYR A 1 183 ? 23.190 -7.304 -21.873 1.00 81.56 183 TYR A C 1
ATOM 1386 O O . TYR A 1 183 ? 23.579 -8.295 -22.491 1.00 81.56 183 TYR A O 1
ATOM 1394 N N . PHE A 1 184 ? 22.055 -6.669 -22.164 1.00 82.06 184 PHE A N 1
ATOM 1395 C CA . PHE A 1 184 ? 21.116 -7.074 -23.207 1.00 82.06 184 PHE A CA 1
ATOM 1396 C C . PHE A 1 184 ? 20.779 -5.884 -24.117 1.00 82.06 184 PHE A C 1
ATOM 1398 O O . PHE A 1 184 ? 19.640 -5.412 -24.098 1.00 82.06 184 PHE A O 1
ATOM 1405 N N . PRO A 1 185 ? 21.755 -5.374 -24.895 1.00 66.56 185 PRO A N 1
ATOM 1406 C CA . PRO A 1 185 ? 21.480 -4.322 -25.862 1.00 66.56 185 PRO A CA 1
ATOM 1407 C C . PRO A 1 185 ? 20.478 -4.852 -26.894 1.00 66.56 185 PRO A C 1
ATOM 1409 O O . PRO A 1 185 ? 20.708 -5.899 -27.504 1.00 66.56 185 PRO A O 1
ATOM 1412 N N . VAL A 1 186 ? 19.349 -4.153 -27.018 1.00 63.97 186 VAL A N 1
ATOM 1413 C CA . VAL A 1 186 ? 18.272 -4.443 -27.978 1.00 63.97 186 VAL A CA 1
ATOM 1414 C C . VAL A 1 186 ? 18.666 -3.969 -29.371 1.00 63.97 186 VAL A C 1
ATOM 1416 O O . VAL A 1 186 ? 19.228 -2.853 -29.467 1.00 63.97 186 VAL A O 1
#

Organism: NCBI:txid1076179